Protein AF-A0A7C1I6G6-F1 (afdb_monomer_lite)

Foldseek 3Di:
DDDPPPDDPADDDDVQFPDPCVPVPPPDDDDQDDDDPVQVVLLVVLLVVLQVLLCVVVVFHLPDAAAEGHHALVRQLVRGADDPVDDDPVLVVVLVVCCVVVLDPPPDHSRVLRSVLSSPDQWAEDQRYIYGHPVRADSQDLVNSLVSQLRSLLNRCNVPDDDDADRDPVSNLVVLLVSSVVSLVRSCVSCVVPVSHHRDDQDDQDSVNSVSVVVCSSRNRD

Structure (mmCIF, N/CA/C/O backbone):
data_AF-A0A7C1I6G6-F1
#
_entry.id   AF-A0A7C1I6G6-F1
#
loop_
_atom_site.group_PDB
_atom_site.id
_atom_site.type_symbol
_atom_site.label_atom_id
_atom_site.label_alt_id
_atom_site.label_comp_id
_atom_site.label_asym_id
_atom_site.label_entity_id
_atom_site.label_seq_id
_atom_site.pdbx_PDB_ins_code
_atom_site.Cartn_x
_atom_site.Cartn_y
_atom_site.Cartn_z
_atom_site.occupancy
_atom_site.B_iso_or_equiv
_atom_site.auth_seq_id
_atom_site.auth_comp_id
_atom_site.auth_asym_id
_atom_site.auth_atom_id
_atom_site.pdbx_PDB_model_num
ATOM 1 N N . MET A 1 1 ? 33.956 -29.734 1.519 1.00 35.56 1 MET A N 1
ATOM 2 C CA . MET A 1 1 ? 34.720 -28.470 1.588 1.00 35.56 1 MET A CA 1
ATOM 3 C C . MET A 1 1 ? 34.669 -27.832 0.206 1.00 35.56 1 MET A C 1
ATOM 5 O O . MET A 1 1 ? 35.107 -28.514 -0.706 1.00 35.56 1 MET A O 1
ATOM 9 N N . LYS A 1 2 ? 34.143 -26.593 0.103 1.00 28.25 2 LYS A N 1
ATOM 10 C CA . LYS A 1 2 ? 34.080 -25.695 -1.085 1.00 28.25 2 LYS A CA 1
ATOM 11 C C . LYS A 1 2 ? 33.279 -26.220 -2.297 1.00 28.25 2 LYS A C 1
ATOM 13 O O . LYS A 1 2 ? 33.513 -27.326 -2.740 1.00 28.25 2 LYS A O 1
ATOM 18 N N . ASP A 1 3 ? 32.297 -25.538 -2.880 1.00 28.33 3 ASP A N 1
ATOM 19 C CA . ASP A 1 3 ? 31.802 -24.167 -2.748 1.00 28.33 3 ASP A CA 1
ATOM 20 C C . ASP A 1 3 ? 30.273 -24.164 -2.952 1.00 28.33 3 ASP A C 1
ATOM 22 O O . ASP A 1 3 ? 29.768 -24.440 -4.033 1.00 28.33 3 ASP A O 1
ATOM 26 N N . ARG A 1 4 ? 29.527 -23.866 -1.877 1.00 28.28 4 ARG A N 1
ATOM 27 C CA . ARG A 1 4 ? 28.076 -23.586 -1.870 1.00 28.28 4 ARG A CA 1
ATOM 28 C C . ARG A 1 4 ? 27.844 -22.071 -1.848 1.00 28.28 4 ARG A C 1
ATOM 30 O O . ARG A 1 4 ? 27.240 -21.526 -0.927 1.00 28.28 4 ARG A O 1
ATOM 37 N N . ARG A 1 5 ? 28.411 -21.367 -2.819 1.00 28.33 5 ARG A N 1
ATOM 38 C CA . ARG A 1 5 ? 28.190 -19.938 -3.064 1.00 28.33 5 ARG A CA 1
ATOM 39 C C . ARG A 1 5 ? 27.999 -19.818 -4.570 1.00 28.33 5 ARG A C 1
ATOM 41 O O . ARG A 1 5 ? 28.761 -20.447 -5.287 1.00 28.33 5 ARG A O 1
ATOM 48 N N . ILE A 1 6 ? 27.013 -19.042 -5.017 1.00 29.47 6 ILE A N 1
ATOM 49 C CA . ILE A 1 6 ? 26.466 -18.978 -6.393 1.00 29.47 6 ILE A CA 1
ATOM 50 C C . ILE A 1 6 ? 25.263 -19.922 -6.588 1.00 29.47 6 ILE A C 1
ATOM 52 O O . ILE A 1 6 ? 25.334 -20.889 -7.333 1.00 29.47 6 ILE A O 1
ATOM 56 N N . GLN A 1 7 ? 24.150 -19.648 -5.891 1.00 26.72 7 GLN A N 1
ATOM 57 C CA . GLN A 1 7 ? 22.797 -20.095 -6.289 1.00 26.72 7 GLN A CA 1
ATOM 58 C C . GLN A 1 7 ? 21.679 -19.394 -5.474 1.00 26.72 7 GLN A C 1
ATOM 60 O O . GLN A 1 7 ? 20.728 -20.023 -5.028 1.00 26.72 7 GLN A O 1
ATOM 65 N N . ILE A 1 8 ? 21.790 -18.078 -5.240 1.00 26.56 8 ILE A N 1
ATOM 66 C CA . ILE A 1 8 ? 20.737 -17.272 -4.577 1.00 26.56 8 ILE A CA 1
ATOM 67 C C . ILE A 1 8 ? 20.599 -15.934 -5.311 1.00 26.56 8 ILE A C 1
ATOM 69 O O . ILE A 1 8 ? 20.978 -14.884 -4.807 1.00 26.56 8 ILE A O 1
ATOM 73 N N . GLY A 1 9 ? 20.141 -15.985 -6.557 1.00 28.02 9 GLY A N 1
ATOM 74 C CA . GLY A 1 9 ? 20.046 -14.802 -7.412 1.00 28.02 9 GLY A CA 1
ATOM 75 C C . GLY A 1 9 ? 18.861 -14.868 -8.357 1.00 28.02 9 GLY A C 1
ATOM 76 O O . GLY A 1 9 ? 19.020 -14.560 -9.525 1.00 28.02 9 GLY A O 1
ATOM 77 N N . ILE A 1 10 ? 17.715 -15.355 -7.884 1.00 29.81 10 ILE A N 1
ATOM 78 C CA . ILE A 1 10 ? 16.425 -15.308 -8.579 1.00 29.81 10 ILE A CA 1
ATOM 79 C C . ILE A 1 10 ? 15.363 -15.247 -7.481 1.00 29.81 10 ILE A C 1
ATOM 81 O O . ILE A 1 10 ? 15.549 -15.869 -6.436 1.00 29.81 10 ILE A O 1
ATOM 85 N N . ILE A 1 11 ? 14.246 -14.580 -7.774 1.00 31.83 11 ILE A N 1
ATOM 86 C CA . ILE A 1 11 ? 13.013 -14.459 -6.984 1.00 31.83 11 ILE A CA 1
ATOM 87 C C . ILE A 1 11 ? 12.996 -13.152 -6.200 1.00 31.83 11 ILE A C 1
ATOM 89 O O . ILE A 1 11 ? 13.499 -13.100 -5.086 1.00 31.83 11 ILE A O 1
ATOM 93 N N . LEU A 1 12 ? 12.378 -12.113 -6.776 1.00 34.31 12 LEU A N 1
ATOM 94 C CA . LEU A 1 12 ? 11.211 -11.459 -6.177 1.00 34.31 12 LEU A CA 1
ATOM 95 C C . LEU A 1 12 ? 10.835 -10.178 -6.944 1.00 34.31 12 LEU A C 1
ATOM 97 O O . LEU A 1 12 ? 11.423 -9.121 -6.758 1.00 34.31 12 LEU A O 1
ATOM 101 N N . LEU A 1 13 ? 9.780 -10.266 -7.748 1.00 33.38 13 LEU A N 1
ATOM 102 C CA . LEU A 1 13 ? 9.020 -9.091 -8.159 1.00 33.38 13 LEU A CA 1
ATOM 103 C C . LEU A 1 13 ? 7.565 -9.277 -7.707 1.00 33.38 13 LEU A C 1
ATOM 105 O O . LEU A 1 13 ? 7.076 -10.397 -7.618 1.00 33.38 13 LEU A O 1
ATOM 109 N N . PHE A 1 14 ? 6.916 -8.161 -7.392 1.00 35.00 14 PHE A N 1
ATOM 110 C CA . PHE A 1 14 ? 5.472 -7.928 -7.227 1.00 35.00 14 PHE A CA 1
ATOM 111 C C . PHE A 1 14 ? 4.660 -8.430 -5.998 1.00 35.00 14 PHE A C 1
ATOM 113 O O . PHE A 1 14 ? 3.471 -8.169 -5.968 1.00 35.00 14 PHE A O 1
ATOM 120 N N . ILE A 1 15 ? 5.270 -8.902 -4.898 1.00 32.81 15 ILE A N 1
ATOM 121 C CA . ILE A 1 15 ? 4.939 -8.332 -3.551 1.00 32.81 15 ILE A CA 1
ATOM 122 C C . ILE A 1 15 ? 6.207 -7.693 -2.975 1.00 32.81 15 ILE A C 1
ATOM 124 O O . ILE A 1 15 ? 6.670 -7.958 -1.860 1.00 32.81 15 ILE A O 1
ATOM 128 N N . PHE A 1 16 ? 6.874 -6.906 -3.808 1.00 39.34 16 PHE A N 1
ATOM 129 C CA . PHE A 1 16 ? 8.254 -6.518 -3.567 1.00 39.34 16 PHE A CA 1
ATOM 130 C C . PHE A 1 16 ? 8.421 -5.162 -2.907 1.00 39.34 16 PHE A C 1
ATOM 132 O O . PHE A 1 16 ? 9.318 -4.413 -3.274 1.00 39.34 16 PHE A O 1
ATOM 139 N N . PHE A 1 17 ? 7.588 -4.846 -1.921 1.00 40.44 17 PHE A N 1
ATOM 140 C CA . PHE A 1 17 ? 7.859 -3.662 -1.115 1.00 40.44 17 PHE A CA 1
ATOM 141 C C . PHE A 1 17 ? 8.068 -3.908 0.369 1.00 40.44 17 PHE A C 1
ATOM 143 O O . PHE A 1 17 ? 8.684 -3.059 1.006 1.00 40.44 17 PHE A O 1
ATOM 150 N N . ILE A 1 18 ? 7.710 -5.076 0.928 1.00 42.16 18 ILE A N 1
ATOM 151 C CA . ILE A 1 18 ? 7.939 -5.281 2.370 1.00 42.16 18 ILE A CA 1
ATOM 152 C C . ILE A 1 18 ? 8.495 -6.671 2.769 1.00 42.16 18 ILE A C 1
ATOM 154 O O . ILE A 1 18 ? 9.005 -6.835 3.874 1.00 42.16 18 ILE A O 1
ATOM 158 N N . ALA A 1 19 ? 8.601 -7.653 1.861 1.00 36.69 19 ALA A N 1
ATOM 159 C CA . ALA A 1 19 ? 9.106 -8.988 2.232 1.00 36.69 19 ALA A CA 1
ATOM 160 C C . ALA A 1 19 ? 10.648 -9.195 2.184 1.00 36.69 19 ALA A C 1
ATOM 162 O O . ALA A 1 19 ? 11.143 -10.086 2.873 1.00 36.69 19 ALA A O 1
ATOM 163 N N . ILE A 1 20 ? 11.447 -8.395 1.450 1.00 37.75 20 ILE A N 1
ATOM 164 C CA . ILE A 1 20 ? 12.932 -8.548 1.412 1.00 37.75 20 ILE A CA 1
ATOM 165 C C . ILE A 1 20 ? 13.696 -7.681 2.422 1.00 37.75 20 ILE A C 1
ATOM 167 O O . ILE A 1 20 ? 14.860 -7.960 2.713 1.00 37.75 20 ILE A O 1
ATOM 171 N N . SER A 1 21 ? 13.075 -6.691 3.064 1.00 40.78 21 SER A N 1
ATOM 172 C CA . SER A 1 21 ? 13.787 -5.951 4.119 1.00 40.78 21 SER A CA 1
ATOM 173 C C . SER A 1 21 ? 14.034 -6.794 5.385 1.00 40.78 21 SER A C 1
ATOM 175 O O . SER A 1 21 ? 14.845 -6.405 6.228 1.00 40.78 21 SER A O 1
ATOM 177 N N . SER A 1 22 ? 13.387 -7.956 5.531 1.00 40.53 22 SER A N 1
ATOM 178 C CA . SER A 1 22 ? 13.409 -8.725 6.781 1.00 40.53 22 SER A CA 1
ATOM 179 C C . SER A 1 22 ? 14.704 -9.501 7.057 1.00 40.53 22 SER A C 1
ATOM 181 O O . SER A 1 22 ? 14.885 -9.950 8.184 1.00 40.53 22 SER A O 1
ATOM 183 N N . ILE A 1 23 ? 15.629 -9.648 6.095 1.00 40.50 23 ILE A N 1
ATOM 184 C CA . ILE A 1 23 ? 16.884 -10.405 6.322 1.00 40.50 23 ILE A CA 1
ATOM 185 C C . ILE A 1 23 ? 18.147 -9.525 6.270 1.00 40.50 23 ILE A C 1
ATOM 187 O O . ILE A 1 23 ? 19.109 -9.822 6.974 1.00 40.50 23 ILE A O 1
ATOM 191 N N . TYR A 1 24 ? 18.147 -8.398 5.547 1.00 35.47 24 TYR A N 1
ATOM 192 C CA . TYR A 1 24 ? 19.328 -7.516 5.456 1.00 35.47 24 TYR A CA 1
ATOM 193 C C . TYR A 1 24 ? 19.250 -6.219 6.279 1.00 35.47 24 TYR A C 1
ATOM 195 O O . TYR A 1 24 ? 20.275 -5.568 6.463 1.00 35.47 24 TYR A O 1
ATOM 203 N N . ASN A 1 25 ? 18.094 -5.879 6.864 1.00 37.88 25 ASN A N 1
ATOM 204 C CA . ASN A 1 25 ? 17.928 -4.691 7.715 1.00 37.88 25 ASN A CA 1
ATOM 205 C C . ASN A 1 25 ? 17.473 -5.027 9.144 1.00 37.88 25 ASN A C 1
ATOM 207 O O . ASN A 1 25 ? 16.717 -4.282 9.761 1.00 37.88 25 ASN A O 1
ATOM 211 N N . LEU A 1 26 ? 18.023 -6.089 9.736 1.00 37.03 26 LEU A N 1
ATOM 212 C CA . LEU A 1 26 ? 17.924 -6.346 11.184 1.00 37.03 26 LEU A CA 1
ATOM 213 C C . LEU A 1 26 ? 18.708 -5.326 12.046 1.00 37.03 26 LEU A C 1
ATOM 215 O O . LEU A 1 26 ? 18.927 -5.545 13.234 1.00 37.03 26 LEU A O 1
ATOM 219 N N . ARG A 1 27 ? 19.143 -4.195 11.469 1.00 39.66 27 ARG A N 1
ATOM 220 C CA . ARG A 1 27 ? 19.857 -3.135 12.189 1.00 39.66 27 ARG A CA 1
ATOM 221 C C . ARG A 1 27 ? 19.657 -1.747 11.570 1.00 39.66 27 ARG A C 1
ATOM 223 O O . ARG A 1 27 ? 20.606 -1.107 11.130 1.00 39.66 27 ARG A O 1
ATOM 230 N N . LYS A 1 28 ? 18.416 -1.260 11.573 1.00 38.72 28 LYS A N 1
ATOM 231 C CA . LYS A 1 28 ? 18.126 0.180 11.688 1.00 38.72 28 LYS A CA 1
ATOM 232 C C . LYS A 1 28 ? 16.775 0.365 12.372 1.00 38.72 28 LYS A C 1
ATOM 234 O O . LYS A 1 28 ? 15.724 0.479 11.754 1.00 38.72 28 LYS A O 1
ATOM 239 N N . GLU A 1 29 ? 16.843 0.284 13.689 1.00 47.81 29 GLU A N 1
ATOM 240 C CA . GLU A 1 29 ? 15.751 0.559 14.605 1.00 47.81 29 GLU A CA 1
ATOM 241 C C . GLU A 1 29 ? 15.217 1.987 14.408 1.00 47.81 29 GLU A C 1
ATOM 243 O O . GLU A 1 29 ? 15.977 2.952 14.373 1.00 47.81 29 GLU A O 1
ATOM 248 N N . SER A 1 30 ? 13.888 2.080 14.337 1.00 44.75 30 SER A N 1
ATOM 249 C CA . SER A 1 30 ? 13.103 3.043 15.111 1.00 44.75 30 SER A CA 1
ATOM 250 C C . SER A 1 30 ? 13.394 4.535 14.907 1.00 44.75 30 SER A C 1
ATOM 252 O O . SER A 1 30 ? 13.890 5.213 15.804 1.00 44.75 30 SER A O 1
ATOM 254 N N . GLN A 1 31 ? 12.910 5.099 13.805 1.00 54.69 31 GLN A N 1
ATOM 255 C CA . GLN A 1 31 ? 12.311 6.432 13.895 1.00 54.69 31 GLN A CA 1
ATOM 256 C C . GLN A 1 31 ? 10.960 6.398 13.192 1.00 54.69 31 GLN A C 1
ATOM 258 O O . GLN A 1 31 ? 10.843 6.735 12.019 1.00 54.69 31 GLN A O 1
ATOM 263 N N . THR A 1 32 ? 9.947 5.904 13.908 1.00 65.56 32 THR A N 1
ATOM 264 C CA . THR A 1 32 ? 8.570 6.336 13.655 1.00 65.56 32 THR A CA 1
ATOM 265 C C . THR A 1 32 ? 8.494 7.826 13.957 1.00 65.56 32 THR A C 1
ATOM 267 O O . THR A 1 32 ? 9.118 8.285 14.919 1.00 65.56 32 THR A O 1
ATOM 270 N N . VAL A 1 33 ? 7.746 8.580 13.160 1.00 81.44 33 VAL A N 1
ATOM 271 C CA . VAL A 1 33 ? 7.570 10.007 13.423 1.00 81.44 33 VAL A CA 1
ATOM 272 C C . VAL A 1 33 ? 6.772 10.176 14.714 1.00 81.44 33 VAL A C 1
ATOM 274 O O . VAL A 1 33 ? 5.808 9.450 14.964 1.00 81.44 33 VAL A O 1
ATOM 277 N N . ASN A 1 34 ? 7.203 11.107 15.566 1.00 85.19 34 ASN A N 1
ATOM 278 C CA . ASN A 1 34 ? 6.492 11.405 16.800 1.00 85.19 34 ASN A CA 1
ATOM 279 C C . ASN A 1 34 ? 5.247 12.241 16.476 1.00 85.19 34 ASN A C 1
ATOM 281 O O . ASN A 1 34 ? 5.363 13.383 16.038 1.00 85.19 34 ASN A O 1
ATOM 285 N N . VAL A 1 35 ? 4.071 11.658 16.684 1.00 91.00 35 VAL A N 1
ATOM 286 C CA . VAL A 1 35 ? 2.760 12.301 16.507 1.00 91.00 35 VAL A CA 1
ATOM 287 C C . VAL A 1 35 ? 2.136 12.610 17.867 1.00 91.00 35 VAL A C 1
ATOM 289 O O . VAL A 1 35 ? 2.570 12.077 18.890 1.00 91.00 35 VAL A O 1
ATOM 292 N N . SER A 1 36 ? 1.109 13.463 17.905 1.00 95.00 36 SER A N 1
ATOM 293 C CA . SER A 1 36 ? 0.389 13.722 19.155 1.00 95.00 36 SER A CA 1
ATOM 294 C C . SER A 1 36 ? -0.263 12.442 19.695 1.00 95.00 36 SER A C 1
ATOM 296 O O . SER A 1 36 ? -0.665 11.554 18.936 1.00 95.00 36 SER A O 1
ATOM 298 N N . ILE A 1 37 ? -0.381 12.353 21.023 1.00 94.69 37 ILE A N 1
ATOM 299 C CA . ILE A 1 37 ? -1.048 11.226 21.695 1.00 94.69 37 ILE A CA 1
ATOM 300 C C . ILE A 1 37 ? -2.488 11.092 21.190 1.00 94.69 37 ILE A C 1
ATOM 302 O O . ILE A 1 37 ? -2.899 10.000 20.815 1.00 94.69 37 ILE A O 1
ATOM 306 N N . GLU A 1 38 ? -3.201 12.214 21.080 1.00 96.75 38 GLU A N 1
ATOM 307 C CA . GLU A 1 38 ? -4.572 12.268 20.565 1.00 96.75 38 GLU A CA 1
ATOM 308 C C . GLU A 1 38 ? -4.691 11.664 19.157 1.00 96.75 38 GLU A C 1
ATOM 310 O O . GLU A 1 38 ? -5.535 10.802 18.922 1.00 96.75 38 GLU A O 1
ATOM 315 N N . TYR A 1 39 ? -3.813 12.053 18.223 1.00 96.88 39 TYR A N 1
ATOM 316 C CA . TYR A 1 39 ? -3.821 11.509 16.862 1.00 96.88 39 TYR A CA 1
ATOM 317 C C . TYR A 1 39 ? -3.574 9.997 16.858 1.00 96.88 39 TYR A C 1
ATOM 319 O O . TYR A 1 39 ? -4.243 9.250 16.138 1.00 96.88 39 TYR A O 1
ATOM 327 N N . LYS A 1 40 ? -2.629 9.533 17.684 1.00 96.44 40 LYS A N 1
ATOM 328 C CA . LYS A 1 40 ? -2.299 8.112 17.809 1.00 96.44 40 LYS A CA 1
ATOM 329 C C . LYS A 1 40 ? -3.473 7.307 18.359 1.00 96.44 40 LYS A C 1
ATOM 331 O O . LYS A 1 40 ? -3.834 6.294 17.766 1.00 96.44 40 LYS A O 1
ATOM 336 N N . GLU A 1 41 ? -4.066 7.746 19.464 1.00 97.12 41 GLU A N 1
ATOM 337 C CA . GLU A 1 41 ? -5.206 7.073 20.095 1.00 97.12 41 GLU A CA 1
ATOM 338 C C . GLU A 1 41 ? -6.404 7.010 19.150 1.00 97.12 41 GLU A C 1
ATOM 340 O O . GLU A 1 41 ? -6.994 5.945 18.968 1.00 97.12 41 GLU A O 1
ATOM 345 N N . LYS A 1 42 ? -6.699 8.119 18.470 1.00 97.69 42 LYS A N 1
ATOM 346 C CA . LYS A 1 42 ? -7.782 8.196 17.492 1.00 97.69 42 LYS A CA 1
ATOM 347 C C . LYS A 1 42 ? -7.562 7.271 16.298 1.00 97.69 42 LYS A C 1
ATOM 349 O O . LYS A 1 42 ? -8.471 6.546 15.904 1.00 97.69 42 LYS A O 1
ATOM 354 N N . THR A 1 43 ? -6.345 7.244 15.758 1.00 97.94 43 THR A N 1
ATOM 355 C CA . THR A 1 43 ? -5.985 6.344 14.653 1.00 97.94 43 THR A CA 1
ATOM 356 C C . THR A 1 43 ? -6.117 4.879 15.068 1.00 97.94 43 THR A C 1
ATOM 358 O O . THR A 1 43 ? -6.676 4.077 14.326 1.00 97.94 43 THR A O 1
ATOM 361 N N . ILE A 1 44 ? -5.658 4.519 16.270 1.00 97.94 44 ILE A N 1
ATOM 362 C CA . ILE A 1 44 ? -5.773 3.151 16.797 1.00 97.94 44 ILE A CA 1
ATOM 363 C C . ILE A 1 44 ? -7.240 2.758 17.012 1.00 97.94 44 ILE A C 1
ATOM 365 O O . ILE A 1 44 ? -7.620 1.634 16.680 1.00 97.94 44 ILE A O 1
ATOM 369 N N . ALA A 1 45 ? -8.068 3.668 17.531 1.00 97.62 45 ALA A N 1
ATOM 370 C CA . ALA A 1 45 ? -9.498 3.431 17.698 1.00 97.62 45 ALA A CA 1
ATOM 371 C C . ALA A 1 45 ? -10.186 3.158 16.350 1.00 97.62 45 ALA A C 1
ATOM 373 O O . ALA A 1 45 ? -10.923 2.177 16.230 1.00 97.62 45 ALA A O 1
ATOM 374 N N . GLU A 1 46 ? -9.882 3.953 15.319 1.00 97.50 46 GLU A N 1
ATOM 375 C CA . GLU A 1 46 ? -10.407 3.737 13.966 1.00 97.50 46 GLU A CA 1
ATOM 376 C C . GLU A 1 46 ? -9.940 2.408 13.364 1.00 97.50 46 GLU A C 1
ATOM 378 O O . GLU A 1 46 ? -10.759 1.653 12.844 1.00 97.50 46 GLU A O 1
ATOM 383 N N . ILE A 1 47 ? -8.657 2.057 13.504 1.00 98.25 47 ILE A N 1
ATOM 384 C CA . ILE A 1 47 ? -8.133 0.757 13.058 1.00 98.25 47 ILE A CA 1
ATOM 385 C C . ILE A 1 47 ? -8.904 -0.395 13.712 1.00 98.25 47 ILE A C 1
ATOM 387 O O . ILE A 1 47 ? -9.306 -1.333 13.023 1.00 98.25 47 ILE A O 1
ATOM 391 N N . SER A 1 48 ? -9.134 -0.334 15.029 1.00 97.38 48 SER A N 1
ATOM 392 C CA . SER A 1 48 ? -9.871 -1.381 15.746 1.00 97.38 48 SER A CA 1
ATOM 393 C C . SER A 1 48 ? -11.310 -1.500 15.250 1.00 97.38 48 SER A C 1
ATOM 395 O O . SER A 1 48 ? -11.791 -2.602 15.007 1.00 97.38 48 SER A O 1
ATOM 397 N N . ARG A 1 49 ? -11.989 -0.368 15.068 1.00 96.75 49 ARG A N 1
ATOM 398 C CA . ARG A 1 49 ? -13.389 -0.327 14.645 1.00 96.75 49 ARG A CA 1
ATOM 399 C C . ARG A 1 49 ? -13.578 -0.870 13.226 1.00 96.75 49 ARG A C 1
ATOM 401 O O . ARG A 1 49 ? -14.500 -1.644 12.977 1.00 96.75 49 ARG A O 1
ATOM 408 N N . ILE A 1 50 ? -12.689 -0.500 12.303 1.00 98.00 50 ILE A N 1
ATOM 409 C CA . ILE A 1 50 ? -12.733 -0.954 10.905 1.00 98.00 50 ILE A CA 1
ATOM 410 C C . ILE A 1 50 ? -12.368 -2.434 10.810 1.00 98.00 50 ILE A C 1
ATOM 412 O O . ILE A 1 50 ? -13.005 -3.170 10.058 1.00 98.00 50 ILE A O 1
ATOM 416 N N . ARG A 1 51 ? -11.397 -2.898 11.607 1.00 97.88 51 ARG A N 1
ATOM 417 C CA . ARG A 1 51 ? -11.009 -4.314 11.676 1.00 97.88 51 ARG A CA 1
ATOM 418 C C . ARG A 1 51 ? -12.213 -5.212 11.931 1.00 97.88 51 ARG A C 1
ATOM 420 O O . ARG A 1 51 ? -12.364 -6.207 11.228 1.00 97.88 51 ARG A O 1
ATOM 427 N N . ASP A 1 52 ? -13.070 -4.857 12.882 1.00 96.56 52 ASP A N 1
ATOM 428 C CA . ASP A 1 52 ? -14.250 -5.661 13.214 1.00 96.56 52 ASP A CA 1
ATOM 429 C C . ASP A 1 52 ? -15.217 -5.774 12.023 1.00 96.56 52 ASP A C 1
ATOM 431 O O . ASP A 1 52 ? -15.765 -6.845 11.759 1.00 96.56 52 ASP A O 1
ATOM 435 N N . GLN A 1 53 ? -15.371 -4.699 11.243 1.00 97.69 53 GLN A N 1
ATOM 436 C CA . GLN A 1 53 ? -16.203 -4.696 10.036 1.00 97.69 53 GLN A CA 1
ATOM 437 C C . GLN A 1 53 ? -15.588 -5.527 8.903 1.00 97.69 53 GLN A C 1
ATOM 439 O O . GLN A 1 53 ? -16.288 -6.306 8.260 1.00 97.69 53 GLN A O 1
ATOM 444 N N . VAL A 1 54 ? -14.276 -5.410 8.677 1.00 97.88 54 VAL A N 1
ATOM 445 C CA . VAL A 1 54 ? -13.541 -6.211 7.680 1.00 97.88 54 VAL A CA 1
ATOM 446 C C . VAL A 1 54 ? -13.650 -7.705 8.013 1.00 97.88 54 VAL A C 1
ATOM 448 O O . VAL A 1 54 ? -13.960 -8.518 7.139 1.00 97.88 54 VAL A O 1
ATOM 451 N N . VAL A 1 55 ? -13.479 -8.069 9.290 1.00 97.69 55 VAL A N 1
ATOM 452 C CA . VAL A 1 55 ? -13.679 -9.437 9.795 1.00 97.69 55 VAL A CA 1
ATOM 453 C C . VAL A 1 55 ? -15.108 -9.914 9.545 1.00 97.69 55 VAL A C 1
ATOM 455 O O . VAL A 1 55 ? -15.294 -11.025 9.051 1.00 97.69 55 VAL A O 1
ATOM 458 N N . ALA A 1 56 ? -16.116 -9.082 9.819 1.00 97.69 56 ALA A N 1
ATOM 459 C CA . ALA A 1 56 ? -17.515 -9.431 9.580 1.00 97.69 56 ALA A CA 1
ATOM 460 C C . ALA A 1 56 ? -17.829 -9.651 8.088 1.00 97.69 56 ALA A C 1
ATOM 462 O O . ALA A 1 56 ? -18.556 -10.584 7.751 1.00 97.69 56 ALA A O 1
ATOM 463 N N . ILE A 1 57 ? -17.259 -8.839 7.190 1.00 97.69 57 ILE A N 1
ATOM 464 C CA . ILE A 1 57 ? -17.451 -8.962 5.735 1.00 97.69 57 ILE A CA 1
ATOM 465 C C . ILE A 1 57 ? -16.862 -10.270 5.203 1.00 97.69 57 ILE A C 1
ATOM 467 O O . ILE A 1 57 ? -17.476 -10.926 4.360 1.00 97.69 57 ILE A O 1
ATOM 471 N N . ARG A 1 58 ? -15.670 -10.657 5.671 1.00 97.31 58 ARG A N 1
ATOM 472 C CA . ARG A 1 58 ? -14.969 -11.846 5.159 1.00 97.31 58 ARG A CA 1
ATOM 473 C C . ARG A 1 58 ? -15.263 -13.128 5.922 1.00 97.31 58 ARG A C 1
ATOM 475 O O . ARG A 1 58 ? -15.051 -14.203 5.369 1.00 97.31 58 ARG A O 1
ATOM 482 N N . GLY A 1 59 ? -15.737 -13.032 7.161 1.00 97.31 59 GLY A N 1
ATOM 483 C CA . GLY A 1 59 ? -15.906 -14.183 8.047 1.00 97.31 59 GLY A CA 1
ATOM 484 C C . GLY A 1 59 ? -14.577 -14.816 8.473 1.00 97.31 59 GLY A C 1
ATOM 485 O O . GLY A 1 59 ? -14.546 -15.988 8.841 1.00 97.31 59 GLY A O 1
ATOM 486 N N . LEU A 1 60 ? -13.475 -14.063 8.402 1.00 97.38 60 LEU A N 1
ATOM 487 C CA . LEU A 1 60 ? -12.131 -14.502 8.773 1.00 97.38 60 LEU A CA 1
ATOM 488 C C . LEU A 1 60 ? -11.584 -13.566 9.848 1.00 97.38 60 LEU A C 1
ATOM 490 O O . LEU A 1 60 ? -11.561 -12.355 9.669 1.00 97.38 60 LEU A O 1
ATOM 494 N N . ASN A 1 61 ? -11.133 -14.119 10.971 1.00 96.25 61 ASN A N 1
ATOM 495 C CA . ASN A 1 61 ? -10.638 -13.319 12.092 1.00 96.25 61 ASN A CA 1
ATOM 496 C C . ASN A 1 61 ? -9.177 -12.925 11.887 1.00 96.25 61 ASN A C 1
ATOM 498 O O . ASN A 1 61 ? -8.360 -13.773 11.558 1.00 96.25 61 ASN A O 1
ATOM 502 N N . ILE A 1 62 ? -8.807 -11.690 12.207 1.00 95.94 62 ILE A N 1
ATOM 503 C CA . ILE A 1 62 ? -7.403 -11.358 12.482 1.00 95.94 62 ILE A CA 1
ATOM 504 C C . ILE A 1 62 ? -7.186 -11.682 13.959 1.00 95.94 62 ILE A C 1
ATOM 506 O O . ILE A 1 62 ? -7.875 -11.100 14.794 1.00 95.94 62 ILE A O 1
ATOM 510 N N . THR A 1 63 ? -6.307 -12.614 14.321 1.00 93.75 63 THR A N 1
ATOM 511 C CA . THR A 1 63 ? -6.078 -13.004 15.731 1.00 93.75 63 THR A CA 1
ATOM 512 C C . THR A 1 63 ? -4.796 -12.423 16.300 1.00 93.75 63 THR A C 1
ATOM 514 O O . THR A 1 63 ? -4.653 -12.306 17.519 1.00 93.75 63 THR A O 1
ATOM 517 N N . LYS A 1 64 ? -3.852 -12.044 15.437 1.00 94.25 64 LYS A N 1
ATOM 518 C CA . LYS A 1 64 ? -2.596 -11.431 15.868 1.00 94.25 64 LYS A CA 1
ATOM 519 C C . LYS A 1 64 ? -2.759 -9.937 16.136 1.00 94.25 64 LYS A C 1
ATOM 521 O O . LYS A 1 64 ? -3.671 -9.279 15.637 1.00 94.25 64 LYS A O 1
ATOM 526 N N . ASN A 1 65 ? -1.858 -9.411 16.963 1.00 94.00 65 ASN A N 1
ATOM 527 C CA . ASN A 1 65 ? -1.771 -7.979 17.220 1.00 94.00 65 ASN A CA 1
ATOM 528 C C . ASN A 1 65 ? -1.174 -7.275 16.002 1.00 94.00 65 ASN A C 1
ATOM 530 O O . ASN A 1 65 ? -0.178 -7.741 15.451 1.00 94.00 65 ASN A O 1
ATOM 534 N N . ILE A 1 66 ? -1.773 -6.145 15.633 1.00 95.31 66 ILE A N 1
ATOM 535 C CA . ILE A 1 66 ? -1.296 -5.293 14.546 1.00 95.31 66 ILE A CA 1
ATOM 536 C C . ILE A 1 66 ? -0.297 -4.288 15.130 1.00 95.31 66 ILE A C 1
ATOM 538 O O . ILE A 1 66 ? -0.644 -3.523 16.029 1.00 95.31 66 ILE A O 1
ATOM 542 N N . ASP A 1 67 ? 0.940 -4.301 14.632 1.00 96.19 67 ASP A N 1
ATOM 543 C CA . ASP A 1 67 ? 1.954 -3.286 14.940 1.00 96.19 67 ASP A CA 1
ATOM 544 C C . ASP A 1 67 ? 1.677 -2.037 14.098 1.00 96.19 67 ASP A C 1
ATOM 546 O O . ASP A 1 67 ? 1.744 -2.099 12.873 1.00 96.19 67 ASP A O 1
ATOM 550 N N . VAL A 1 68 ? 1.355 -0.909 14.730 1.00 96.88 68 VAL A N 1
ATOM 551 C CA . VAL A 1 68 ? 1.031 0.338 14.020 1.00 96.88 68 VAL A CA 1
ATOM 552 C C . VAL A 1 68 ? 2.228 1.280 14.060 1.00 96.88 68 VAL A C 1
ATOM 554 O O . VAL A 1 68 ? 2.669 1.697 15.134 1.00 96.88 68 VAL A O 1
ATOM 557 N N . ARG A 1 69 ? 2.731 1.659 12.882 1.00 96.19 69 ARG A N 1
ATOM 558 C CA . ARG A 1 69 ? 3.882 2.554 12.722 1.00 96.19 69 ARG A CA 1
ATOM 559 C C . ARG A 1 69 ? 3.489 3.835 12.011 1.00 96.19 69 ARG A C 1
ATOM 561 O O . ARG A 1 69 ? 3.027 3.804 10.879 1.00 96.19 69 ARG A O 1
ATOM 568 N N . PHE A 1 70 ? 3.756 4.960 12.657 1.00 96.62 70 PHE A N 1
ATOM 569 C CA . PHE A 1 70 ? 3.576 6.286 12.075 1.00 96.62 70 PHE A CA 1
ATOM 570 C C . PHE A 1 70 ? 4.862 6.692 11.360 1.00 96.62 70 PHE A C 1
ATOM 572 O O . PHE A 1 70 ? 5.935 6.713 11.969 1.00 96.62 70 PHE A O 1
ATOM 579 N N . VAL A 1 71 ? 4.771 6.956 10.065 1.00 95.94 71 VAL A N 1
ATOM 580 C CA . VAL A 1 71 ? 5.905 7.254 9.182 1.00 95.94 71 VAL A CA 1
ATOM 581 C C . VAL A 1 71 ? 5.544 8.428 8.277 1.00 95.94 71 VAL A C 1
ATOM 583 O O . VAL A 1 71 ? 4.367 8.687 8.068 1.00 95.94 71 VAL A O 1
ATOM 586 N N . ASP A 1 72 ? 6.534 9.144 7.757 1.00 95.25 72 ASP A N 1
ATOM 587 C CA . ASP A 1 72 ? 6.335 10.167 6.724 1.00 95.25 72 ASP A CA 1
ATOM 588 C C . ASP A 1 72 ? 6.726 9.623 5.337 1.00 95.25 72 ASP A C 1
ATOM 590 O O . ASP A 1 72 ? 7.311 8.535 5.201 1.00 95.25 72 ASP A O 1
ATOM 594 N N . LYS A 1 73 ? 6.411 10.384 4.286 1.00 93.69 73 LYS A N 1
ATOM 595 C CA . LYS A 1 73 ? 6.785 10.080 2.900 1.00 93.69 73 LYS A CA 1
ATOM 596 C C . LYS A 1 73 ? 8.285 9.843 2.753 1.00 93.69 73 LYS A C 1
ATOM 598 O O . LYS A 1 73 ? 8.712 8.913 2.068 1.00 93.69 73 LYS A O 1
ATOM 603 N N . GLU A 1 74 ? 9.096 10.669 3.402 1.00 94.38 74 GLU A N 1
ATOM 604 C CA . GLU A 1 74 ? 10.551 10.587 3.304 1.00 94.38 74 GLU A CA 1
ATOM 605 C C . GLU A 1 74 ? 11.092 9.303 3.939 1.00 94.38 74 GLU A C 1
ATOM 607 O O . GLU A 1 74 ? 12.027 8.681 3.430 1.00 94.38 74 GLU A O 1
ATOM 612 N N . TRP A 1 75 ? 10.496 8.851 5.039 1.00 93.44 75 TRP A N 1
ATOM 613 C CA . TRP A 1 75 ? 10.797 7.569 5.650 1.00 93.44 75 TRP A CA 1
ATOM 614 C C . TRP A 1 75 ? 10.484 6.435 4.684 1.00 93.44 75 TRP A C 1
ATOM 616 O O . TRP A 1 75 ? 11.344 5.571 4.497 1.00 93.44 75 TRP A O 1
ATOM 626 N N . ALA A 1 76 ? 9.323 6.454 4.031 1.00 90.38 76 ALA A N 1
ATOM 627 C CA . ALA A 1 76 ? 8.974 5.434 3.050 1.00 90.38 76 ALA A CA 1
ATOM 628 C C . ALA A 1 76 ? 9.972 5.423 1.891 1.00 90.38 76 ALA A C 1
ATOM 630 O O . ALA A 1 76 ? 10.600 4.400 1.642 1.00 90.38 76 ALA A O 1
ATOM 631 N N . ILE A 1 77 ? 10.246 6.567 1.262 1.00 90.81 77 ILE A N 1
ATOM 632 C CA . ILE A 1 77 ? 11.220 6.657 0.165 1.00 90.81 77 ILE A CA 1
ATOM 633 C C . ILE A 1 77 ? 12.595 6.117 0.590 1.00 90.81 77 ILE A C 1
ATOM 635 O O . ILE A 1 77 ? 13.197 5.319 -0.127 1.00 90.81 77 ILE A O 1
ATOM 639 N N . ARG A 1 78 ? 13.092 6.476 1.779 1.00 90.69 78 ARG A N 1
ATOM 640 C CA . ARG A 1 78 ? 14.412 6.022 2.261 1.00 90.69 78 ARG A CA 1
ATOM 641 C C . ARG A 1 78 ? 14.504 4.521 2.548 1.00 90.69 78 ARG A C 1
ATOM 643 O O . ARG A 1 78 ? 15.607 3.962 2.439 1.00 90.69 78 ARG A O 1
ATOM 650 N N . ASN A 1 79 ? 13.412 3.912 3.014 1.00 88.50 79 ASN A N 1
ATOM 651 C CA . ASN A 1 79 ? 13.388 2.526 3.494 1.00 88.50 79 ASN A CA 1
ATOM 652 C C . ASN A 1 79 ? 12.858 1.538 2.455 1.00 88.50 79 ASN A C 1
ATOM 654 O O . ASN A 1 79 ? 13.228 0.367 2.492 1.00 88.50 79 ASN A O 1
ATOM 658 N N . TRP A 1 80 ? 11.996 1.999 1.558 1.00 87.25 80 TRP A N 1
ATOM 659 C CA . TRP A 1 80 ? 11.273 1.164 0.614 1.00 87.25 80 TRP A CA 1
ATOM 660 C C . TRP A 1 80 ? 11.797 1.356 -0.806 1.00 87.25 80 TRP A C 1
ATOM 662 O O . TRP A 1 80 ? 12.041 0.369 -1.497 1.00 87.25 80 TRP A O 1
ATOM 672 N N . ALA A 1 81 ? 11.986 2.596 -1.263 1.00 88.88 81 ALA A N 1
ATOM 673 C CA . ALA A 1 81 ? 12.333 2.849 -2.658 1.00 88.88 81 ALA A CA 1
ATOM 674 C C . ALA A 1 81 ? 13.797 2.473 -2.984 1.00 88.88 81 ALA A C 1
ATOM 676 O O . ALA A 1 81 ? 14.681 2.577 -2.123 1.00 88.88 81 ALA A O 1
ATOM 677 N N . PRO A 1 82 ? 14.094 2.070 -4.238 1.00 88.94 82 PRO A N 1
ATOM 678 C CA . PRO A 1 82 ? 15.468 1.846 -4.675 1.00 88.94 82 PRO A CA 1
ATOM 679 C C . PRO A 1 82 ? 16.303 3.131 -4.569 1.00 88.94 82 PRO A C 1
ATOM 681 O O . PRO A 1 82 ? 15.798 4.250 -4.704 1.00 88.94 82 PRO A O 1
ATOM 684 N N . ARG A 1 83 ? 17.612 2.973 -4.350 1.00 89.19 83 ARG A N 1
ATOM 685 C CA . ARG A 1 83 ? 18.569 4.087 -4.280 1.00 89.19 83 ARG A CA 1
ATOM 686 C C . ARG A 1 83 ? 19.341 4.194 -5.582 1.00 89.19 83 ARG A C 1
ATOM 688 O O . ARG A 1 83 ? 19.749 3.184 -6.142 1.00 89.19 83 ARG A O 1
ATOM 695 N N . SER A 1 84 ? 19.627 5.417 -6.014 1.00 88.44 84 SER A N 1
ATOM 696 C CA . SER A 1 84 ? 20.414 5.670 -7.229 1.00 88.44 84 SER A CA 1
ATOM 697 C C . SER A 1 84 ? 21.823 5.068 -7.180 1.00 88.44 84 SER A C 1
ATOM 699 O O . SER A 1 84 ? 22.378 4.713 -8.214 1.00 88.44 84 SER A O 1
ATOM 701 N N . THR A 1 85 ? 22.393 4.919 -5.983 1.00 88.69 85 THR A N 1
ATOM 702 C CA . THR A 1 85 ? 23.725 4.338 -5.768 1.00 88.69 85 THR A CA 1
ATOM 703 C C . THR A 1 85 ? 23.753 2.812 -5.822 1.00 88.69 85 THR A C 1
ATOM 705 O O . THR A 1 85 ? 24.836 2.241 -5.880 1.00 88.69 85 THR A O 1
ATOM 708 N N . ASP A 1 86 ? 22.596 2.150 -5.745 1.00 88.12 86 ASP A N 1
ATOM 709 C CA . ASP A 1 86 ? 22.490 0.692 -5.647 1.00 88.12 86 ASP A CA 1
ATOM 710 C C . ASP A 1 86 ? 21.192 0.213 -6.312 1.00 88.12 86 ASP A C 1
ATOM 712 O O . ASP A 1 86 ? 20.214 -0.154 -5.659 1.00 88.12 86 ASP A O 1
ATOM 716 N N . VAL A 1 87 ? 21.158 0.321 -7.643 1.00 88.06 87 VAL A N 1
ATOM 717 C CA . VAL A 1 87 ? 20.003 -0.078 -8.454 1.00 88.06 87 VAL A CA 1
ATOM 718 C C . VAL A 1 87 ? 20.139 -1.556 -8.835 1.00 88.06 87 VAL A C 1
ATOM 720 O O . VAL A 1 87 ? 21.106 -1.905 -9.524 1.00 88.06 87 VAL A O 1
ATOM 723 N N . PRO A 1 88 ? 19.177 -2.421 -8.460 1.00 86.94 88 PRO A N 1
ATOM 724 C CA . PRO A 1 88 ? 19.141 -3.814 -8.892 1.00 86.94 88 PRO A CA 1
ATOM 725 C C . PRO A 1 88 ? 19.193 -3.956 -10.416 1.00 86.94 88 PRO A C 1
ATOM 727 O O . PRO A 1 88 ? 18.567 -3.184 -11.142 1.00 86.94 88 PRO A O 1
ATOM 730 N N . GLU A 1 89 ? 19.893 -4.979 -10.907 1.00 89.38 89 GLU A N 1
ATOM 731 C CA . GLU A 1 89 ? 20.090 -5.186 -12.349 1.00 89.38 89 GLU A CA 1
ATOM 732 C C . GLU A 1 89 ? 18.771 -5.348 -13.112 1.00 89.38 89 GLU A C 1
ATOM 734 O O . GLU A 1 89 ? 18.580 -4.778 -14.181 1.00 89.38 89 GLU A O 1
ATOM 739 N N . GLU A 1 90 ? 17.809 -6.042 -12.513 1.00 84.75 90 GLU A N 1
ATOM 740 C CA . GLU A 1 90 ? 16.471 -6.203 -13.074 1.00 84.75 90 GLU A CA 1
ATOM 741 C C . GLU A 1 90 ? 15.740 -4.867 -13.265 1.00 84.75 90 GLU A C 1
ATOM 743 O O . GLU A 1 90 ? 15.061 -4.675 -14.273 1.00 84.75 90 GLU A O 1
ATOM 748 N N . LEU A 1 91 ? 15.922 -3.907 -12.350 1.00 88.12 91 LEU A N 1
ATOM 749 C CA . LEU A 1 91 ? 15.346 -2.572 -12.509 1.00 88.12 91 LEU A CA 1
ATOM 750 C C . LEU A 1 91 ? 16.005 -1.803 -13.652 1.00 88.12 91 LEU A C 1
ATOM 752 O O . LEU A 1 91 ? 15.303 -1.102 -14.376 1.00 88.12 91 LEU A O 1
ATOM 756 N N . LYS A 1 92 ? 17.316 -1.963 -13.861 1.00 91.62 92 LYS A N 1
ATOM 757 C CA . LYS A 1 92 ? 18.007 -1.349 -15.006 1.00 91.62 92 LYS A CA 1
ATOM 758 C C . LYS A 1 92 ? 17.522 -1.933 -16.330 1.00 91.62 92 LYS A C 1
ATOM 760 O O . LYS A 1 92 ? 17.246 -1.181 -17.261 1.00 91.62 92 LYS A O 1
ATOM 765 N N . LEU A 1 93 ? 17.375 -3.257 -16.403 1.00 92.06 93 LEU A N 1
ATOM 766 C CA . LEU A 1 93 ? 16.828 -3.932 -17.583 1.00 92.06 93 LEU A CA 1
ATOM 767 C C . LEU A 1 93 ? 15.386 -3.494 -17.854 1.00 92.06 93 LEU A C 1
ATOM 769 O O . LEU A 1 93 ? 15.036 -3.219 -18.999 1.00 92.06 93 LEU A O 1
ATOM 773 N N . 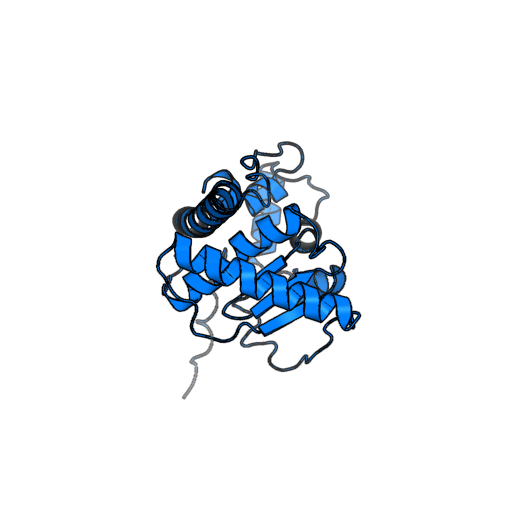ARG A 1 94 ? 14.567 -3.362 -16.805 1.00 90.06 94 ARG A N 1
ATOM 774 C CA . ARG A 1 94 ? 13.198 -2.849 -16.911 1.00 90.06 94 ARG A CA 1
ATOM 775 C C . ARG A 1 94 ? 13.162 -1.397 -17.383 1.00 90.06 94 ARG A C 1
ATOM 777 O O . ARG A 1 94 ? 12.343 -1.073 -18.232 1.00 90.06 94 ARG A O 1
ATOM 784 N N . GLU A 1 95 ? 14.056 -0.541 -16.887 1.00 93.94 95 GLU A N 1
ATOM 785 C CA . GLU A 1 95 ? 14.178 0.844 -17.359 1.00 93.94 95 GLU A CA 1
ATOM 786 C C . GLU A 1 95 ? 14.518 0.887 -18.850 1.00 93.94 95 GLU A C 1
ATOM 788 O O . GLU A 1 95 ? 13.848 1.580 -19.613 1.00 93.94 95 GLU A O 1
ATOM 793 N N . LEU A 1 96 ? 15.519 0.112 -19.276 1.00 96.00 96 LEU A N 1
ATOM 794 C CA . LEU A 1 96 ? 15.908 0.023 -20.681 1.00 96.00 96 LEU A CA 1
ATOM 795 C C . LEU A 1 96 ? 14.746 -0.475 -21.546 1.00 96.00 96 LEU A C 1
ATOM 797 O O . LEU A 1 96 ? 14.473 0.100 -22.600 1.00 96.00 96 LEU A O 1
ATOM 801 N N . PHE A 1 97 ? 14.039 -1.513 -21.097 1.00 94.31 97 PHE A N 1
ATOM 802 C CA . PHE A 1 97 ? 12.868 -2.035 -21.792 1.00 94.31 97 PHE A CA 1
ATOM 803 C C . PHE A 1 97 ? 11.769 -0.972 -21.909 1.00 94.31 97 PHE A C 1
ATOM 805 O O . PHE A 1 97 ? 11.299 -0.712 -23.013 1.00 94.31 97 PHE A O 1
ATOM 812 N N . TYR A 1 98 ? 11.409 -0.287 -20.820 1.00 94.12 98 TYR A N 1
ATOM 813 C CA . TYR A 1 98 ? 10.377 0.754 -20.847 1.00 94.12 98 TYR A CA 1
ATOM 814 C C . TYR A 1 98 ? 10.761 1.937 -21.742 1.00 94.12 98 TYR A C 1
ATOM 816 O O . TYR A 1 98 ? 9.919 2.428 -22.487 1.00 94.12 98 TYR A O 1
ATOM 824 N N . LYS A 1 99 ? 12.032 2.355 -21.746 1.00 95.56 99 LYS A N 1
ATOM 825 C CA . LYS A 1 99 ? 12.519 3.425 -22.632 1.00 95.56 99 LYS A CA 1
ATOM 826 C C . LYS A 1 99 ? 12.492 3.024 -24.102 1.00 95.56 99 LYS A C 1
ATOM 828 O O . LYS A 1 99 ? 12.031 3.783 -24.946 1.00 95.56 99 LYS A O 1
ATOM 833 N N . THR A 1 100 ? 12.981 1.827 -24.422 1.00 97.00 100 THR A N 1
ATOM 834 C CA . THR A 1 100 ? 13.058 1.335 -25.812 1.00 97.00 100 THR A CA 1
ATOM 835 C C . THR A 1 100 ? 11.695 0.984 -26.403 1.00 97.00 100 THR A C 1
ATOM 837 O O . THR A 1 100 ? 11.543 0.980 -27.621 1.00 97.00 100 THR A O 1
ATOM 840 N N . THR A 1 101 ? 10.699 0.733 -25.552 1.00 94.44 101 THR A N 1
ATOM 841 C CA . THR A 1 101 ? 9.297 0.517 -25.940 1.00 94.44 101 THR A CA 1
ATOM 842 C C . THR A 1 101 ? 8.427 1.767 -25.792 1.00 94.44 101 THR A C 1
ATOM 844 O O . THR A 1 101 ? 7.218 1.680 -25.984 1.00 94.44 101 THR A O 1
ATOM 847 N N . PHE A 1 102 ? 9.025 2.929 -25.493 1.00 91.44 102 PHE A N 1
ATOM 848 C CA . PHE A 1 102 ? 8.337 4.217 -25.328 1.00 91.44 102 PHE A CA 1
ATOM 849 C C . PHE A 1 102 ? 7.239 4.223 -24.248 1.00 91.44 102 PHE A C 1
ATOM 851 O O . PHE A 1 102 ? 6.317 5.031 -24.297 1.00 91.44 102 PHE A O 1
ATOM 858 N N . LEU A 1 103 ? 7.337 3.330 -23.259 1.00 90.44 103 LEU A N 1
ATOM 859 C CA . LEU A 1 103 ? 6.444 3.300 -22.098 1.00 90.44 103 LEU A CA 1
ATOM 860 C C . LEU A 1 103 ? 6.814 4.361 -21.055 1.00 90.44 103 LEU A C 1
ATOM 862 O O . LEU A 1 103 ? 5.967 4.758 -20.262 1.00 90.44 103 LEU A O 1
ATOM 866 N N . ILE A 1 104 ? 8.073 4.803 -21.039 1.00 92.56 104 ILE A N 1
ATOM 867 C CA . ILE A 1 104 ? 8.544 5.953 -20.259 1.00 92.56 104 ILE A CA 1
ATOM 868 C C . ILE A 1 104 ? 9.473 6.808 -21.122 1.00 92.56 104 ILE A C 1
ATOM 870 O O . ILE A 1 104 ? 10.095 6.302 -22.063 1.00 92.56 104 ILE A O 1
ATOM 874 N N . ASP A 1 105 ? 9.621 8.083 -20.770 1.00 91.56 105 ASP A N 1
ATOM 875 C CA . ASP A 1 105 ? 10.520 8.989 -21.483 1.00 91.56 105 ASP A CA 1
ATOM 876 C C . ASP A 1 105 ? 11.988 8.568 -21.348 1.00 91.56 105 ASP A C 1
ATOM 878 O O . ASP A 1 105 ? 12.447 8.099 -20.302 1.00 91.56 105 ASP A O 1
ATOM 882 N N . TRP A 1 106 ? 12.780 8.841 -22.388 1.00 92.94 106 TRP A N 1
ATOM 883 C CA . TRP A 1 106 ? 14.210 8.511 -22.405 1.00 92.94 106 TRP A CA 1
ATOM 884 C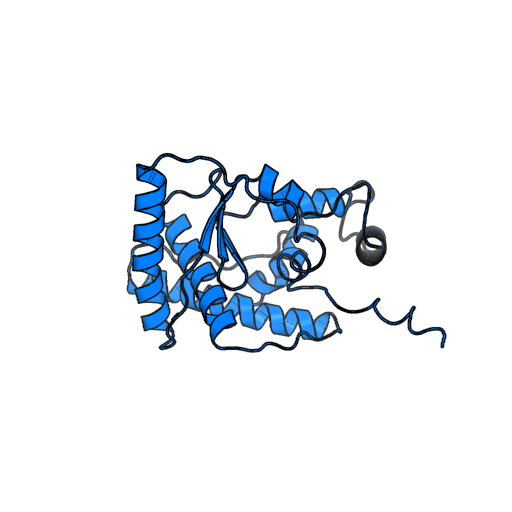 C . TRP A 1 106 ? 14.993 9.133 -21.235 1.00 92.94 106 TRP A C 1
ATOM 886 O O . TRP A 1 106 ? 15.922 8.523 -20.698 1.00 92.94 106 TRP A O 1
ATOM 896 N N . ASN A 1 107 ? 14.588 10.334 -20.812 1.00 93.69 107 ASN A N 1
ATOM 897 C CA . ASN A 1 107 ? 15.230 11.091 -19.736 1.00 93.69 107 ASN A CA 1
ATOM 898 C C . ASN A 1 107 ? 14.703 10.735 -18.337 1.00 93.69 107 ASN A C 1
ATOM 900 O O . ASN A 1 107 ? 15.273 11.190 -17.346 1.00 93.69 107 ASN A O 1
ATOM 904 N N . GLN A 1 108 ? 13.638 9.935 -18.230 1.00 92.38 108 GLN A N 1
ATOM 905 C CA . GLN A 1 108 ? 13.123 9.504 -16.933 1.00 92.38 108 GLN A CA 1
ATOM 906 C C . GLN A 1 108 ? 14.008 8.414 -16.321 1.00 92.38 108 GLN A C 1
ATOM 908 O O . GLN A 1 108 ? 14.646 7.629 -17.020 1.00 92.38 108 GLN A O 1
ATOM 913 N N . SER A 1 109 ? 14.048 8.361 -14.991 1.00 93.00 109 SER A N 1
ATOM 914 C CA . SER A 1 109 ? 14.730 7.304 -14.242 1.00 93.00 109 SER A CA 1
ATOM 915 C C . SER A 1 109 ? 13.704 6.419 -13.556 1.00 93.00 109 SER A C 1
ATOM 917 O O . SER A 1 109 ? 12.823 6.921 -12.856 1.00 93.00 109 SER A O 1
ATOM 919 N N . ILE A 1 110 ? 13.863 5.101 -13.668 1.00 91.38 110 ILE A N 1
ATOM 920 C CA . ILE A 1 110 ? 12.989 4.145 -12.987 1.00 91.38 110 ILE A CA 1
ATOM 921 C C . ILE A 1 110 ? 13.092 4.255 -11.468 1.00 91.38 110 ILE A C 1
ATOM 923 O O . ILE A 1 110 ? 12.136 3.947 -10.764 1.00 91.38 110 ILE A O 1
ATOM 927 N N . VAL A 1 111 ? 14.236 4.718 -10.955 1.00 92.31 111 VAL A N 1
ATOM 928 C CA . VAL A 1 111 ? 14.423 4.995 -9.530 1.00 92.31 111 VAL A CA 1
ATOM 929 C C . VAL A 1 111 ? 13.543 6.164 -9.110 1.00 92.31 111 VAL A C 1
ATOM 931 O O . VAL A 1 111 ? 12.777 6.018 -8.166 1.00 92.31 111 VAL A O 1
ATOM 934 N N . SER A 1 112 ? 13.596 7.284 -9.837 1.00 93.38 112 SER A N 1
ATOM 935 C CA . SER A 1 112 ? 12.760 8.459 -9.556 1.00 93.38 112 SER A CA 1
ATOM 936 C C . SER A 1 112 ? 11.272 8.115 -9.619 1.00 93.38 112 SER A C 1
ATOM 938 O O . SER A 1 112 ? 10.525 8.450 -8.707 1.00 93.38 112 SER A O 1
ATOM 940 N N . LEU A 1 113 ? 10.857 7.382 -10.654 1.00 91.56 113 LEU A N 1
ATOM 941 C CA . LEU A 1 113 ? 9.474 6.933 -10.816 1.00 91.56 113 LEU A CA 1
ATOM 942 C C . LEU A 1 113 ? 9.045 5.973 -9.688 1.00 91.56 113 LEU A C 1
ATOM 944 O O . LEU A 1 113 ? 7.935 6.058 -9.171 1.00 91.56 113 LEU A O 1
ATOM 948 N N . SER A 1 114 ? 9.943 5.086 -9.241 1.00 90.44 114 SER A N 1
ATOM 949 C CA . SER A 1 114 ? 9.692 4.223 -8.075 1.00 90.44 114 SER A CA 1
ATOM 950 C C . SER A 1 114 ? 9.541 5.024 -6.782 1.00 90.44 114 SER A C 1
ATOM 952 O O . SER A 1 114 ? 8.702 4.684 -5.955 1.00 90.44 114 SER A O 1
ATOM 954 N N . GLN A 1 115 ? 10.352 6.065 -6.587 1.00 92.06 115 GLN A N 1
ATOM 955 C CA . GLN A 1 115 ? 10.269 6.943 -5.417 1.00 92.06 115 GLN A CA 1
ATOM 956 C C . GLN A 1 115 ? 8.969 7.747 -5.409 1.00 92.06 115 GLN A C 1
ATOM 958 O O . GLN A 1 115 ? 8.368 7.904 -4.350 1.00 92.06 115 GLN A O 1
ATOM 963 N N . GLU A 1 116 ? 8.519 8.209 -6.577 1.00 91.62 116 GLU A N 1
ATOM 964 C CA . GLU A 1 116 ? 7.217 8.855 -6.737 1.00 91.62 116 GLU A CA 1
ATOM 965 C C . GLU A 1 116 ? 6.093 7.907 -6.322 1.00 91.62 116 GLU A C 1
ATOM 967 O O . GLU A 1 116 ? 5.355 8.236 -5.400 1.00 91.62 116 GLU A O 1
ATOM 972 N N . TRP A 1 117 ? 6.035 6.703 -6.904 1.00 89.88 117 TRP A N 1
ATOM 973 C CA . TRP A 1 117 ? 5.035 5.686 -6.559 1.00 89.88 117 TRP A CA 1
ATOM 974 C C . TRP A 1 117 ? 5.003 5.375 -5.057 1.00 89.88 117 TRP A C 1
ATOM 976 O O . TRP A 1 117 ? 3.954 5.448 -4.422 1.00 89.88 117 TRP A O 1
ATOM 986 N N . VAL A 1 118 ? 6.168 5.088 -4.467 1.00 89.56 118 VAL A N 1
ATOM 987 C CA . VAL A 1 118 ? 6.299 4.826 -3.025 1.00 89.56 118 VAL A CA 1
ATOM 988 C C . VAL A 1 118 ? 5.819 6.011 -2.200 1.00 89.56 118 VAL A C 1
ATOM 990 O O . VAL A 1 118 ? 5.222 5.819 -1.149 1.00 89.56 118 VAL A O 1
ATOM 993 N N . GLY A 1 119 ? 6.074 7.232 -2.661 1.00 89.75 119 GLY A N 1
ATOM 994 C CA . GLY A 1 119 ? 5.714 8.450 -1.955 1.00 89.75 119 GLY A CA 1
ATOM 995 C C . GLY A 1 119 ? 4.225 8.794 -1.972 1.00 89.75 119 GLY A C 1
ATOM 996 O O . GLY A 1 119 ? 3.861 9.753 -1.301 1.00 89.75 119 GLY A O 1
ATOM 997 N N . LEU A 1 120 ? 3.381 8.061 -2.706 1.00 90.56 120 LEU A N 1
ATOM 998 C CA . LEU A 1 120 ? 1.933 8.307 -2.791 1.00 90.56 120 LEU A CA 1
ATOM 999 C C . LEU A 1 120 ? 1.113 7.549 -1.735 1.00 90.56 120 LEU A C 1
ATOM 1001 O O . LEU A 1 120 ? -0.089 7.778 -1.620 1.00 90.56 120 LEU A O 1
ATOM 1005 N N . PHE A 1 121 ? 1.727 6.641 -0.972 1.00 93.00 121 PHE A N 1
ATOM 1006 C CA . PHE A 1 121 ? 0.989 5.802 -0.028 1.00 93.00 121 PHE A CA 1
ATOM 1007 C C . PHE A 1 121 ? 0.362 6.618 1.115 1.00 93.00 121 PHE A C 1
ATOM 1009 O O . PHE A 1 121 ? 0.984 7.514 1.687 1.00 93.00 121 PHE A O 1
ATOM 1016 N N . VAL A 1 122 ? -0.863 6.255 1.487 1.00 95.81 122 VAL A N 1
ATOM 1017 C CA . VAL A 1 122 ? -1.616 6.863 2.600 1.00 95.81 122 VAL A CA 1
ATOM 1018 C C . VAL A 1 122 ? -1.532 5.972 3.836 1.00 95.81 122 VAL A C 1
ATOM 1020 O O . VAL A 1 122 ? -1.243 6.429 4.940 1.00 95.81 122 VAL A O 1
ATOM 1023 N N . ALA A 1 123 ? -1.728 4.675 3.631 1.00 96.44 123 ALA A N 1
ATOM 1024 C CA . ALA A 1 123 ? -1.352 3.620 4.552 1.00 96.44 123 ALA A CA 1
ATOM 1025 C C . ALA A 1 123 ? -0.854 2.424 3.732 1.00 96.44 123 ALA A C 1
ATOM 1027 O O . ALA A 1 123 ? -1.089 2.365 2.527 1.00 96.44 123 ALA A O 1
ATOM 1028 N N . ALA A 1 124 ? -0.123 1.520 4.371 1.00 95.81 124 ALA A N 1
ATOM 1029 C CA . ALA A 1 124 ? 0.356 0.292 3.749 1.00 95.81 124 ALA A CA 1
ATOM 1030 C C . ALA A 1 124 ? 0.513 -0.800 4.805 1.00 95.81 124 ALA A C 1
ATOM 1032 O O . ALA A 1 124 ? 0.871 -0.519 5.951 1.00 95.81 124 ALA A O 1
ATOM 1033 N N . SER A 1 125 ? 0.309 -2.050 4.424 1.00 94.31 125 SER A N 1
ATOM 1034 C CA . SER A 1 125 ? 0.414 -3.200 5.316 1.00 94.31 125 SER A CA 1
ATOM 1035 C C . SER A 1 125 ? 1.499 -4.179 4.879 1.00 94.31 125 SER A C 1
ATOM 1037 O O . SER A 1 125 ? 1.773 -4.389 3.701 1.00 94.31 125 SER A O 1
ATOM 1039 N N . SER A 1 126 ? 2.141 -4.808 5.861 1.00 91.38 126 SER A N 1
ATOM 1040 C CA . SER A 1 126 ? 3.043 -5.930 5.634 1.00 91.38 126 SER A CA 1
ATOM 1041 C C . SER A 1 126 ? 3.068 -6.879 6.797 1.00 91.38 126 SER A C 1
ATOM 1043 O O . SER A 1 126 ? 3.514 -6.541 7.898 1.00 91.38 126 SER A O 1
ATOM 1045 N N . GLY A 1 127 ? 2.695 -8.120 6.520 1.00 92.69 127 GLY A N 1
ATOM 1046 C CA . GLY A 1 127 ? 2.541 -9.100 7.570 1.00 92.69 127 GLY A CA 1
ATOM 1047 C C . GLY A 1 127 ? 1.500 -8.607 8.571 1.00 92.69 127 GLY A C 1
ATOM 1048 O O . GLY A 1 127 ? 0.354 -8.372 8.212 1.00 92.69 127 GLY A O 1
ATOM 1049 N N . TYR A 1 128 ? 1.932 -8.386 9.813 1.00 95.75 128 TYR A N 1
ATOM 1050 C CA . TYR A 1 128 ? 1.101 -7.814 10.877 1.00 95.75 128 TYR A CA 1
ATOM 1051 C C . TYR A 1 128 ? 1.429 -6.349 11.190 1.00 95.75 128 TYR A C 1
ATOM 1053 O O . TYR A 1 128 ? 1.005 -5.838 12.222 1.00 95.75 128 TYR A O 1
ATOM 1061 N N . THR A 1 129 ? 2.209 -5.671 10.347 1.00 96.44 129 THR A N 1
ATOM 1062 C CA . THR A 1 129 ? 2.550 -4.258 10.535 1.00 96.44 129 THR A CA 1
ATOM 1063 C C . THR A 1 129 ? 1.713 -3.388 9.609 1.00 96.44 129 THR A C 1
ATOM 1065 O O . THR A 1 129 ? 1.677 -3.625 8.404 1.00 96.44 129 THR A O 1
ATOM 1068 N N . LEU A 1 130 ? 1.077 -2.364 10.171 1.00 97.50 130 LEU A N 1
ATOM 1069 C CA . LEU A 1 130 ? 0.358 -1.319 9.456 1.00 97.50 130 LEU A CA 1
ATOM 1070 C C . LEU A 1 130 ? 1.143 -0.008 9.559 1.00 97.50 130 LEU A C 1
ATOM 1072 O O . LEU A 1 130 ? 1.398 0.500 10.652 1.00 97.50 130 LEU A O 1
ATOM 1076 N N . TYR A 1 131 ? 1.528 0.540 8.417 1.00 97.44 131 TYR A N 1
ATOM 1077 C CA . TYR A 1 131 ? 2.221 1.813 8.288 1.00 97.44 131 TYR A CA 1
ATOM 1078 C C . TYR A 1 131 ? 1.213 2.906 7.950 1.00 97.44 131 TYR A C 1
ATOM 1080 O O . TYR A 1 131 ? 0.472 2.787 6.979 1.00 97.44 131 TYR A O 1
ATOM 1088 N N . ILE A 1 132 ? 1.206 3.973 8.741 1.00 98.00 132 ILE A N 1
ATOM 1089 C CA . ILE A 1 132 ? 0.351 5.146 8.569 1.00 98.00 132 ILE A CA 1
ATOM 1090 C C . ILE A 1 132 ? 1.227 6.299 8.092 1.00 98.00 132 ILE A C 1
ATOM 1092 O O . ILE A 1 132 ? 2.143 6.696 8.819 1.00 98.00 132 ILE A O 1
ATOM 1096 N N . ASN A 1 133 ? 0.956 6.825 6.892 1.00 96.38 133 ASN A N 1
ATOM 1097 C CA . ASN A 1 133 ? 1.658 7.997 6.383 1.00 96.38 133 ASN A CA 1
ATOM 1098 C C . ASN A 1 133 ? 1.070 9.269 6.995 1.00 96.38 133 ASN A C 1
ATOM 1100 O O . ASN A 1 133 ? -0.023 9.692 6.623 1.00 96.38 133 ASN A O 1
ATOM 1104 N N . ILE A 1 134 ? 1.799 9.902 7.905 1.00 97.19 134 ILE A N 1
ATOM 1105 C CA . ILE A 1 134 ? 1.323 11.086 8.624 1.00 97.19 134 ILE A CA 1
ATOM 1106 C C . ILE A 1 134 ? 1.160 12.322 7.728 1.00 97.19 134 ILE 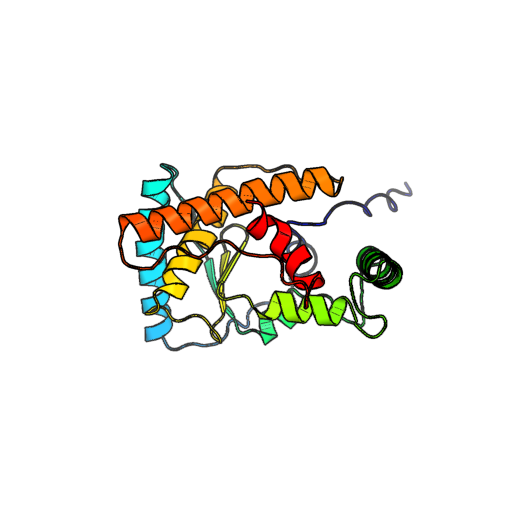A C 1
ATOM 1108 O O . ILE A 1 134 ? 0.458 13.251 8.119 1.00 97.19 134 ILE A O 1
ATOM 1112 N N . ASP A 1 135 ? 1.771 12.332 6.539 1.00 96.31 135 ASP A N 1
ATOM 1113 C CA . ASP A 1 135 ? 1.661 13.449 5.595 1.00 96.31 135 ASP A CA 1
ATOM 1114 C C . ASP A 1 135 ? 0.288 13.482 4.903 1.00 96.31 135 ASP A C 1
ATOM 1116 O O . ASP A 1 135 ? -0.154 14.540 4.451 1.00 96.31 135 ASP A O 1
ATOM 1120 N N . TYR A 1 136 ? -0.398 12.332 4.820 1.00 96.75 136 TYR A N 1
ATOM 1121 C CA . TYR A 1 136 ? -1.633 12.173 4.037 1.00 96.75 136 TYR A CA 1
ATOM 1122 C C . TYR A 1 136 ? -2.791 11.537 4.811 1.00 96.75 136 TYR A C 1
ATOM 1124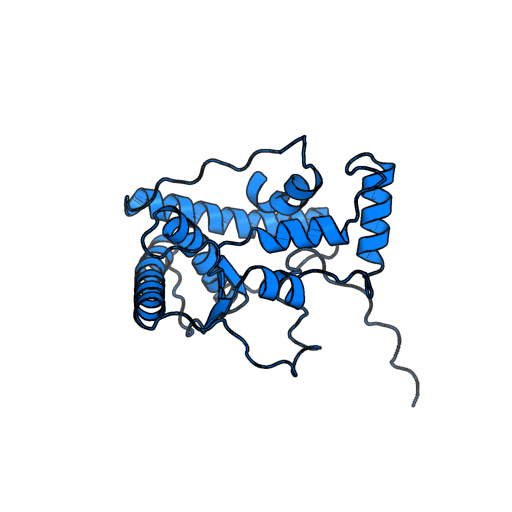 O O . TYR A 1 136 ? -3.955 11.758 4.474 1.00 96.75 136 TYR A O 1
ATOM 1132 N N . PHE A 1 137 ? -2.508 10.738 5.839 1.00 97.62 137 PHE A N 1
ATOM 1133 C CA . PHE A 1 137 ? -3.528 10.031 6.598 1.00 97.62 137 PHE A CA 1
ATOM 1134 C C . PHE A 1 137 ? -4.232 10.950 7.597 1.00 97.62 137 PHE A C 1
ATOM 1136 O O . PHE A 1 137 ? -3.605 11.565 8.464 1.00 97.62 137 PHE A O 1
ATOM 1143 N N . ASN A 1 138 ? -5.563 10.958 7.546 1.00 97.12 138 ASN A N 1
ATOM 1144 C CA . ASN A 1 138 ? -6.406 11.664 8.496 1.00 97.12 138 ASN A CA 1
ATOM 1145 C C . ASN A 1 138 ? -7.462 10.705 9.076 1.00 97.12 138 ASN A C 1
ATOM 1147 O O . ASN A 1 138 ? -8.375 10.328 8.336 1.00 97.12 138 ASN A O 1
ATOM 1151 N N . PRO A 1 139 ? -7.411 10.368 10.382 1.00 96.50 139 PRO A N 1
ATOM 1152 C CA . PRO A 1 139 ? -8.345 9.421 10.998 1.00 96.50 139 PRO A CA 1
ATOM 1153 C C . PRO A 1 139 ? -9.819 9.858 10.924 1.00 96.50 139 PRO A C 1
ATOM 1155 O O . PRO A 1 139 ? -10.709 9.017 10.989 1.00 96.50 139 PRO A O 1
ATOM 1158 N N . ASP A 1 140 ? -10.105 11.148 10.736 1.00 95.88 140 ASP A N 1
ATOM 1159 C CA . ASP A 1 140 ? -11.476 11.642 10.557 1.00 95.88 140 ASP A CA 1
ATOM 1160 C C . ASP A 1 140 ? -12.004 11.493 9.131 1.00 95.88 140 ASP A C 1
ATOM 1162 O O . ASP A 1 140 ? -13.216 11.572 8.893 1.00 95.88 140 ASP A O 1
ATOM 1166 N N . SER A 1 141 ? -11.117 11.285 8.161 1.00 96.69 141 SER A N 1
ATOM 1167 C CA . SER A 1 141 ? -11.492 11.320 6.756 1.00 96.69 141 SER A CA 1
ATOM 1168 C C . SER A 1 141 ? -12.130 10.011 6.297 1.00 96.69 141 SER A C 1
ATOM 1170 O O . SER A 1 141 ? -11.683 8.909 6.620 1.00 96.69 141 SER A O 1
ATOM 1172 N N . GLN A 1 142 ? -13.170 10.144 5.472 1.00 96.69 142 GLN A N 1
ATOM 1173 C CA . GLN A 1 142 ? -13.797 9.011 4.788 1.00 96.69 142 GLN A CA 1
ATOM 1174 C C . GLN A 1 142 ? -12.777 8.231 3.950 1.00 96.69 142 GLN A C 1
ATOM 1176 O O . GLN A 1 142 ? -12.779 7.003 3.943 1.00 96.69 142 GLN A O 1
ATOM 1181 N N . TYR A 1 143 ? -11.873 8.957 3.291 1.00 95.19 143 TYR A N 1
ATOM 1182 C CA . TYR A 1 143 ? -10.825 8.384 2.458 1.00 95.19 143 TYR A CA 1
ATOM 1183 C C . TYR A 1 143 ? -9.854 7.507 3.261 1.00 95.19 143 TYR A C 1
ATOM 1185 O O . TYR A 1 143 ? -9.593 6.373 2.877 1.00 95.19 143 TYR A O 1
ATOM 1193 N N . SER A 1 144 ? -9.383 7.959 4.426 1.00 96.38 144 SER A N 1
ATOM 1194 C CA . SER A 1 144 ? -8.519 7.136 5.281 1.00 96.38 144 SER A CA 1
ATOM 1195 C C . SER A 1 144 ? -9.218 5.886 5.810 1.00 96.38 144 SER A C 1
ATOM 1197 O O . SER A 1 144 ? -8.582 4.839 5.885 1.00 96.38 144 SER A O 1
ATOM 1199 N N . ARG A 1 145 ? -10.520 5.949 6.124 1.00 97.56 145 ARG A N 1
ATOM 1200 C CA . ARG A 1 145 ? -11.287 4.748 6.502 1.00 97.56 145 ARG A CA 1
ATOM 1201 C C . ARG A 1 145 ? -11.383 3.745 5.354 1.00 97.56 145 ARG A C 1
ATOM 1203 O O . ARG A 1 145 ? -11.187 2.551 5.564 1.00 97.56 145 ARG A O 1
ATOM 1210 N N . ASN A 1 146 ? -11.643 4.242 4.146 1.00 95.94 146 ASN A N 1
ATOM 1211 C CA . ASN A 1 146 ? -11.658 3.448 2.921 1.00 95.94 146 ASN A CA 1
ATOM 1212 C C . ASN A 1 146 ? -10.292 2.759 2.695 1.00 95.94 146 ASN A C 1
ATOM 1214 O O . ASN A 1 146 ? -10.247 1.543 2.512 1.00 95.94 146 ASN A O 1
ATOM 1218 N N . VAL A 1 147 ? -9.175 3.482 2.826 1.00 96.38 147 VAL A N 1
ATOM 1219 C CA . VAL A 1 147 ? -7.820 2.904 2.738 1.00 96.38 147 VAL A CA 1
ATOM 1220 C C . VAL A 1 147 ? -7.562 1.873 3.848 1.00 96.38 147 VAL A C 1
ATOM 1222 O O . VAL A 1 147 ? -7.051 0.794 3.570 1.00 96.38 147 VAL A O 1
ATOM 1225 N N . LEU A 1 148 ? -7.955 2.135 5.101 1.00 98.06 148 LEU A N 1
ATOM 1226 C CA . LEU A 1 148 ? -7.755 1.172 6.194 1.00 98.06 148 LEU A CA 1
ATOM 1227 C C . LEU A 1 148 ? -8.487 -0.152 5.968 1.00 98.06 148 LEU A C 1
ATOM 1229 O O . LEU A 1 148 ? -7.942 -1.198 6.310 1.00 98.06 148 LEU A O 1
ATOM 1233 N N . ALA A 1 149 ? -9.695 -0.130 5.400 1.00 98.19 149 ALA A N 1
ATOM 1234 C CA . ALA A 1 149 ? -10.425 -1.358 5.090 1.00 98.19 149 ALA A CA 1
ATOM 1235 C C . ALA A 1 149 ? -9.667 -2.240 4.075 1.00 98.19 149 ALA A C 1
ATOM 1237 O O . ALA A 1 149 ? -9.632 -3.463 4.229 1.00 98.19 149 ALA A O 1
ATOM 1238 N N . HIS A 1 150 ? -9.008 -1.619 3.090 1.00 97.31 150 HIS A N 1
ATOM 1239 C CA . HIS A 1 150 ? -8.124 -2.293 2.130 1.00 97.31 150 HIS A CA 1
ATOM 1240 C C . HIS A 1 150 ? -6.914 -2.913 2.837 1.00 97.31 150 HIS A C 1
ATOM 1242 O O . HIS A 1 150 ? -6.711 -4.125 2.792 1.00 97.31 150 HIS A O 1
ATOM 1248 N N . GLU A 1 151 ? -6.173 -2.112 3.605 1.00 98.19 151 GLU A N 1
ATOM 1249 C CA . GLU A 1 151 ? -4.946 -2.568 4.273 1.00 98.19 151 GLU A CA 1
ATOM 1250 C C . GLU A 1 151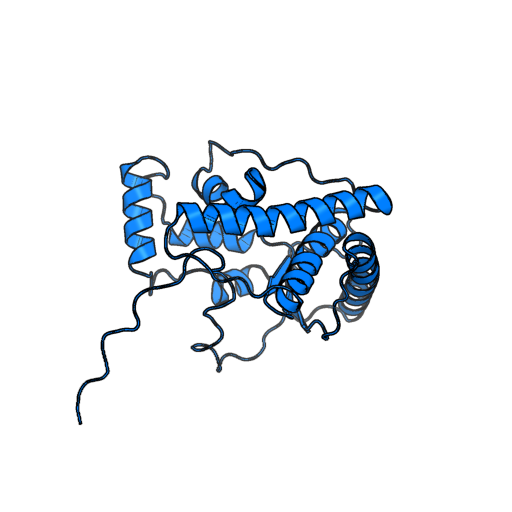 ? -5.188 -3.633 5.352 1.00 98.19 151 GLU A C 1
ATOM 1252 O O . GLU A 1 151 ? -4.399 -4.564 5.526 1.00 98.19 151 GLU A O 1
ATOM 1257 N N . LEU A 1 152 ? -6.301 -3.547 6.080 1.00 98.50 152 LEU A N 1
ATOM 1258 C CA . LEU A 1 152 ? -6.681 -4.576 7.049 1.00 98.50 152 LEU A CA 1
ATOM 1259 C C . LEU A 1 152 ? -7.041 -5.898 6.364 1.00 98.50 152 LEU A C 1
ATOM 1261 O O . LEU A 1 152 ? -6.815 -6.964 6.943 1.00 98.50 152 LEU A O 1
ATOM 1265 N N . THR A 1 153 ? -7.536 -5.848 5.126 1.00 98.31 153 THR A N 1
ATOM 1266 C CA . THR A 1 153 ? -7.774 -7.053 4.327 1.00 98.31 153 THR A CA 1
ATOM 1267 C C . THR A 1 153 ? -6.460 -7.742 3.977 1.00 98.31 153 THR A C 1
ATOM 1269 O O . THR A 1 153 ? -6.369 -8.956 4.119 1.00 98.31 153 THR A O 1
ATOM 1272 N N . HIS A 1 154 ? -5.401 -7.007 3.643 1.00 97.69 154 HIS A N 1
ATOM 1273 C CA . HIS A 1 154 ? -4.079 -7.605 3.424 1.00 97.69 154 HIS A CA 1
ATOM 1274 C C . HIS A 1 154 ? -3.488 -8.258 4.678 1.00 97.69 154 HIS A C 1
ATOM 1276 O O . HIS A 1 154 ? -2.914 -9.346 4.593 1.00 97.69 154 HIS A O 1
ATOM 1282 N N . ILE A 1 155 ? -3.670 -7.658 5.859 1.00 97.25 155 ILE A N 1
ATOM 1283 C CA . ILE A 1 155 ? -3.258 -8.279 7.132 1.00 97.25 155 ILE A CA 1
ATOM 1284 C C . ILE A 1 155 ? -4.017 -9.595 7.356 1.00 97.25 155 ILE A C 1
ATOM 1286 O O . ILE A 1 155 ? -3.421 -10.609 7.727 1.00 97.25 155 ILE A O 1
ATOM 1290 N N . MET A 1 156 ? -5.325 -9.607 7.089 1.00 97.75 156 MET A N 1
ATOM 1291 C CA . MET A 1 156 ? -6.136 -10.824 7.141 1.00 97.75 156 MET A CA 1
ATOM 1292 C C . MET A 1 156 ? -5.667 -11.867 6.123 1.00 97.75 156 MET A C 1
ATOM 1294 O O . MET A 1 156 ? -5.507 -13.037 6.470 1.00 97.75 156 MET A O 1
ATOM 1298 N N . GLN A 1 157 ? -5.416 -11.459 4.880 1.00 96.25 157 GLN A N 1
ATOM 1299 C CA . GLN A 1 157 ? -4.935 -12.350 3.831 1.00 96.25 157 GLN A CA 1
ATOM 1300 C C . GLN A 1 157 ? -3.598 -12.986 4.221 1.00 96.25 157 GLN A C 1
ATOM 1302 O O . GLN A 1 157 ? -3.426 -14.190 4.048 1.00 96.25 157 GLN A O 1
ATOM 1307 N N . TYR A 1 158 ? -2.680 -12.211 4.804 1.00 95.19 158 TYR A N 1
ATOM 1308 C CA . TYR A 1 158 ? -1.406 -12.717 5.308 1.00 95.19 158 TYR A CA 1
ATOM 1309 C C . TYR A 1 158 ? -1.574 -13.748 6.434 1.00 95.19 158 TYR A C 1
ATOM 1311 O O . TYR A 1 158 ? -0.824 -14.724 6.496 1.00 95.19 158 TYR A O 1
ATOM 1319 N N . GLU A 1 159 ? -2.545 -13.549 7.330 1.00 95.31 159 GLU A N 1
ATOM 1320 C CA . GLU A 1 159 ? -2.804 -14.476 8.436 1.00 95.31 159 GLU A CA 1
ATOM 1321 C C . GLU A 1 159 ? -3.345 -15.832 7.953 1.00 95.31 159 GLU A C 1
ATOM 1323 O O . GLU A 1 159 ? -2.935 -16.878 8.464 1.00 95.31 159 GLU A O 1
ATOM 1328 N N . HIS A 1 160 ? -4.238 -15.824 6.958 1.00 96.38 160 HIS A N 1
ATOM 1329 C CA . HIS A 1 160 ? -4.981 -17.020 6.538 1.00 96.38 160 HIS A CA 1
ATOM 1330 C C . HIS A 1 160 ? -4.419 -17.717 5.305 1.00 96.38 160 HIS A C 1
ATOM 1332 O O . HIS A 1 160 ? -4.563 -18.935 5.169 1.00 96.38 160 HIS A O 1
ATOM 1338 N N . PHE A 1 161 ? -3.770 -16.984 4.404 1.00 93.69 161 PHE A N 1
ATOM 1339 C CA . PHE A 1 161 ? -3.352 -17.515 3.114 1.00 93.69 161 PHE A CA 1
ATOM 1340 C C . PHE A 1 161 ? -1.834 -17.552 2.987 1.00 93.69 161 PHE A C 1
ATOM 1342 O O . PHE A 1 161 ? -1.126 -16.555 3.112 1.00 93.69 161 PHE A O 1
ATOM 1349 N N . ARG A 1 162 ? -1.315 -18.737 2.660 1.00 88.50 162 ARG A N 1
ATOM 1350 C CA . ARG A 1 162 ? 0.084 -18.910 2.262 1.00 88.50 162 ARG A CA 1
ATOM 1351 C C . ARG A 1 162 ? 0.178 -18.836 0.750 1.00 88.50 162 ARG A C 1
ATOM 1353 O O . ARG A 1 162 ? -0.095 -19.813 0.057 1.00 88.50 162 ARG A O 1
ATOM 1360 N N . VAL A 1 163 ? 0.554 -17.666 0.253 1.00 84.88 163 VAL A N 1
ATOM 1361 C CA . VAL A 1 163 ? 0.649 -17.409 -1.182 1.00 84.88 163 VAL A CA 1
ATOM 1362 C C . VAL A 1 163 ? 2.057 -17.732 -1.684 1.00 84.88 163 VAL A C 1
ATOM 1364 O O . VAL A 1 163 ? 3.040 -17.147 -1.231 1.00 84.88 163 VAL A O 1
ATOM 1367 N N . ASN A 1 164 ? 2.155 -18.657 -2.641 1.00 88.69 164 ASN A N 1
ATOM 1368 C CA . ASN A 1 164 ? 3.404 -18.962 -3.337 1.00 88.69 164 ASN A CA 1
ATOM 1369 C C . ASN A 1 164 ? 3.517 -18.088 -4.587 1.00 88.69 164 ASN A C 1
ATOM 1371 O O . ASN A 1 164 ? 2.778 -18.280 -5.551 1.00 88.69 164 ASN A O 1
ATOM 1375 N N . TRP A 1 165 ? 4.455 -17.144 -4.577 1.00 86.38 165 TRP A N 1
ATOM 1376 C CA . TRP A 1 165 ? 4.611 -16.184 -5.666 1.00 86.38 165 TRP A CA 1
ATOM 1377 C C . TRP A 1 165 ? 5.295 -16.804 -6.883 1.00 86.38 165 TRP A C 1
ATOM 1379 O O . TRP A 1 165 ? 6.425 -17.289 -6.764 1.00 86.38 165 TRP A O 1
ATOM 1389 N N . PRO A 1 166 ? 4.659 -16.774 -8.067 1.00 88.62 166 PRO A N 1
ATOM 1390 C CA . PRO A 1 166 ? 5.261 -17.313 -9.273 1.00 88.62 166 PRO A CA 1
ATOM 1391 C C . PRO A 1 166 ? 6.428 -16.437 -9.748 1.00 88.62 166 PRO A C 1
ATOM 1393 O O . PRO A 1 166 ? 6.551 -15.253 -9.411 1.00 88.62 166 PRO A O 1
ATOM 1396 N N . SER A 1 167 ? 7.319 -17.039 -10.537 1.00 84.50 167 SER A N 1
ATOM 1397 C CA . SER A 1 167 ? 8.484 -16.365 -11.119 1.00 84.50 167 SER A CA 1
ATOM 1398 C C . SER A 1 167 ? 8.156 -15.600 -12.404 1.00 84.50 167 SER A C 1
ATOM 1400 O O . SER A 1 167 ? 8.767 -14.565 -12.654 1.00 84.50 167 SER A O 1
ATOM 1402 N N . CYS A 1 168 ? 7.198 -16.094 -13.195 1.00 87.62 168 CYS A N 1
ATOM 1403 C CA . CYS A 1 168 ? 6.748 -15.479 -14.443 1.00 87.62 168 CYS A CA 1
ATOM 1404 C C . CYS A 1 168 ? 5.912 -14.219 -14.176 1.00 87.62 168 CYS A C 1
ATOM 1406 O O . CYS A 1 168 ? 5.029 -14.241 -13.318 1.00 87.62 168 CYS A O 1
ATOM 1408 N N . THR A 1 169 ? 6.171 -13.151 -14.935 1.00 84.25 169 THR A N 1
ATOM 1409 C CA . THR A 1 169 ? 5.497 -11.851 -14.807 1.00 84.25 169 THR A CA 1
ATOM 1410 C C . THR A 1 169 ? 3.978 -11.955 -14.928 1.00 84.25 169 THR A C 1
ATOM 1412 O O . THR A 1 169 ? 3.284 -11.448 -14.055 1.00 84.25 169 THR A O 1
ATOM 1415 N N . ASP A 1 170 ? 3.451 -12.665 -15.927 1.00 90.12 170 ASP A N 1
ATOM 1416 C CA . ASP A 1 170 ? 2.000 -12.733 -16.157 1.00 90.12 170 ASP A CA 1
ATOM 1417 C C . ASP A 1 170 ? 1.277 -13.474 -15.031 1.00 90.12 170 ASP A C 1
ATOM 1419 O O . ASP A 1 170 ? 0.299 -12.980 -14.476 1.00 90.12 170 ASP A O 1
ATOM 1423 N N . ALA A 1 171 ? 1.802 -14.636 -14.627 1.00 91.50 171 ALA A N 1
ATOM 1424 C CA . ALA A 1 171 ? 1.246 -15.411 -13.517 1.00 91.50 171 ALA A CA 1
ATOM 1425 C C . ALA A 1 171 ? 1.276 -14.620 -12.201 1.00 91.50 171 ALA A C 1
ATOM 1427 O O . ALA A 1 171 ? 0.386 -14.730 -11.360 1.00 91.50 171 ALA A O 1
ATOM 1428 N N . ARG A 1 172 ? 2.317 -13.811 -12.023 1.00 86.56 172 ARG A N 1
ATOM 1429 C CA . ARG A 1 172 ? 2.506 -12.960 -10.855 1.00 86.56 172 ARG A CA 1
ATOM 1430 C C . ARG A 1 172 ? 1.552 -11.776 -10.859 1.00 86.56 172 ARG A C 1
ATOM 1432 O O . ARG A 1 172 ? 0.969 -11.499 -9.819 1.00 86.56 172 ARG A O 1
ATOM 1439 N N . ASN A 1 173 ? 1.355 -11.134 -12.005 1.00 90.31 173 ASN A N 1
ATOM 1440 C CA . ASN A 1 173 ? 0.362 -10.080 -12.167 1.00 90.31 173 ASN A CA 1
ATOM 1441 C C . ASN A 1 173 ? -1.046 -10.621 -11.927 1.00 90.31 173 ASN A C 1
ATOM 1443 O O . ASN A 1 173 ? -1.799 -10.001 -11.188 1.00 90.31 173 ASN A O 1
ATOM 1447 N N . ALA A 1 174 ? -1.382 -11.800 -12.458 1.00 93.38 174 ALA A N 1
ATOM 1448 C CA . ALA A 1 174 ? -2.671 -12.442 -12.208 1.00 93.38 174 ALA A CA 1
ATOM 1449 C C . ALA A 1 174 ? -2.908 -12.702 -10.710 1.00 93.38 174 ALA A C 1
ATOM 1451 O O . ALA A 1 174 ? -3.984 -12.421 -10.187 1.00 93.38 174 ALA A O 1
ATOM 1452 N N . LEU A 1 175 ? -1.889 -13.188 -9.995 1.00 93.38 175 LEU A N 1
ATOM 1453 C CA . LEU A 1 175 ? -1.983 -13.420 -8.556 1.00 93.38 175 LEU A CA 1
ATOM 1454 C C . LEU A 1 175 ? -2.060 -12.119 -7.745 1.00 93.38 175 LEU A C 1
ATOM 1456 O O . LEU A 1 175 ? -2.865 -12.035 -6.825 1.00 93.38 175 LEU A O 1
ATOM 1460 N N . ALA A 1 176 ? -1.264 -11.104 -8.089 1.00 91.81 176 ALA A N 1
ATOM 1461 C CA . ALA A 1 176 ? -1.332 -9.788 -7.453 1.00 91.81 176 ALA A CA 1
ATOM 1462 C C . ALA A 1 176 ? -2.709 -9.145 -7.646 1.00 91.81 176 ALA A C 1
ATOM 1464 O O . ALA A 1 176 ? -3.283 -8.630 -6.697 1.00 91.81 176 ALA A O 1
ATOM 1465 N N . THR A 1 177 ? -3.264 -9.262 -8.850 1.00 95.19 177 THR A N 1
ATOM 1466 C CA . THR A 1 177 ? -4.603 -8.780 -9.202 1.00 95.19 177 THR A CA 1
ATOM 1467 C C . THR A 1 177 ? -5.682 -9.437 -8.342 1.00 95.19 177 THR A C 1
ATOM 1469 O O . THR A 1 177 ? -6.557 -8.755 -7.831 1.00 95.19 177 THR A O 1
ATOM 1472 N N . LEU A 1 178 ? -5.592 -10.748 -8.094 1.00 95.69 178 LEU A N 1
ATOM 1473 C CA . LEU A 1 178 ? -6.514 -11.431 -7.182 1.00 95.69 178 LEU A CA 1
ATOM 1474 C C . LEU A 1 178 ? -6.410 -10.907 -5.738 1.00 95.69 178 LEU A C 1
ATOM 1476 O O . LEU A 1 178 ? -7.424 -10.758 -5.062 1.00 95.69 178 LEU A O 1
ATOM 1480 N N . VAL A 1 179 ? -5.188 -10.659 -5.257 1.00 95.81 179 VAL A N 1
ATOM 1481 C CA . VAL A 1 179 ? -4.926 -10.188 -3.886 1.00 95.81 179 VAL A CA 1
ATOM 1482 C C . VAL A 1 179 ? -5.440 -8.761 -3.682 1.00 95.81 179 VAL A C 1
ATOM 1484 O O . VAL A 1 179 ? -6.167 -8.509 -2.719 1.00 95.81 179 VAL A O 1
ATOM 1487 N N . GLU A 1 180 ? -5.095 -7.849 -4.591 1.00 95.31 180 GLU A N 1
ATOM 1488 C CA . GLU A 1 180 ? -5.518 -6.444 -4.550 1.00 95.31 180 GLU A CA 1
ATOM 1489 C C . GLU A 1 180 ? -7.008 -6.286 -4.867 1.00 95.31 180 GLU A C 1
ATOM 1491 O O . GLU A 1 180 ? -7.685 -5.501 -4.211 1.00 95.31 180 GLU A O 1
ATOM 1496 N N . GLY A 1 181 ? -7.551 -7.088 -5.788 1.00 95.06 181 GLY A N 1
ATOM 1497 C CA . GLY A 1 181 ? -8.980 -7.116 -6.104 1.00 95.06 181 GLY A CA 1
ATOM 1498 C C . GLY A 1 181 ? -9.847 -7.590 -4.935 1.00 95.06 181 GLY A C 1
ATOM 1499 O O . GLY A 1 181 ? -10.880 -6.988 -4.647 1.00 95.06 181 GLY A O 1
ATOM 1500 N N . ASP A 1 182 ? -9.420 -8.614 -4.182 1.00 96.56 182 ASP A N 1
ATOM 1501 C CA . ASP A 1 182 ? -10.115 -9.029 -2.949 1.00 96.56 182 ASP A CA 1
ATOM 1502 C C . ASP A 1 182 ? -10.086 -7.914 -1.888 1.00 96.56 182 ASP A C 1
ATOM 1504 O O . ASP A 1 182 ? -11.113 -7.632 -1.269 1.00 96.56 182 ASP A O 1
ATOM 1508 N N . ALA A 1 183 ? -8.955 -7.220 -1.721 1.00 96.31 183 ALA A N 1
ATOM 1509 C CA . ALA A 1 183 ? -8.858 -6.074 -0.815 1.00 96.31 183 ALA A CA 1
ATOM 1510 C C . ALA A 1 183 ? -9.744 -4.893 -1.262 1.00 96.31 183 ALA A C 1
ATOM 1512 O O . ALA A 1 183 ? -10.495 -4.347 -0.445 1.00 96.31 183 ALA A O 1
ATOM 1513 N N . GLY A 1 184 ? -9.761 -4.579 -2.561 1.00 95.25 184 GLY A N 1
ATOM 1514 C CA . GLY A 1 184 ? -10.626 -3.560 -3.157 1.00 95.25 184 GLY A CA 1
ATOM 1515 C C . GLY A 1 184 ? -12.116 -3.899 -3.036 1.00 95.25 184 GLY A C 1
ATOM 1516 O O . GLY A 1 184 ? -12.940 -3.035 -2.718 1.00 95.25 184 GLY A O 1
ATOM 1517 N N . LEU A 1 185 ? -12.484 -5.175 -3.191 1.00 96.12 185 LEU A N 1
ATOM 1518 C CA . LEU A 1 185 ? -13.851 -5.648 -2.976 1.00 96.12 185 LEU A CA 1
ATOM 1519 C C . LEU A 1 185 ? -14.281 -5.455 -1.518 1.00 96.12 185 LEU A C 1
ATOM 1521 O O . LEU A 1 185 ? -15.374 -4.943 -1.266 1.00 96.12 185 LEU A O 1
ATOM 1525 N N . VAL A 1 186 ? -13.441 -5.830 -0.551 1.00 97.12 186 VAL A N 1
ATOM 1526 C CA . VAL A 1 186 ? -13.753 -5.648 0.876 1.00 97.12 186 VAL A CA 1
ATOM 1527 C C . VAL A 1 186 ? -13.864 -4.179 1.241 1.00 97.12 186 VAL A C 1
ATOM 1529 O O . VAL A 1 186 ? -14.821 -3.799 1.913 1.00 97.12 186 VAL A O 1
ATOM 1532 N N . GLN A 1 187 ? -12.946 -3.346 0.756 1.00 95.56 187 GLN A N 1
ATOM 1533 C CA . GLN A 1 187 ? -13.014 -1.894 0.893 1.00 95.56 187 GLN A CA 1
ATOM 1534 C C . GLN A 1 187 ? -14.357 -1.345 0.381 1.00 95.56 187 GLN A C 1
ATOM 1536 O O . GLN A 1 187 ? -15.036 -0.586 1.080 1.00 95.56 187 GLN A O 1
ATOM 1541 N N . ARG A 1 188 ? -14.789 -1.765 -0.814 1.00 95.81 188 ARG A N 1
ATOM 1542 C CA . ARG A 1 188 ? -16.066 -1.349 -1.409 1.00 95.81 188 ARG A CA 1
ATOM 1543 C C . ARG A 1 188 ? -17.273 -1.817 -0.597 1.00 95.81 188 ARG A C 1
ATOM 1545 O O . ARG A 1 188 ? -18.211 -1.038 -0.393 1.00 95.81 188 ARG A O 1
ATOM 1552 N N . LEU A 1 189 ? -17.263 -3.065 -0.130 1.00 97.25 189 LEU A N 1
ATOM 1553 C CA . LEU A 1 189 ? -18.321 -3.622 0.718 1.00 97.25 189 LEU A CA 1
ATOM 1554 C C . LEU A 1 189 ? -18.386 -2.910 2.070 1.00 97.25 189 LEU A C 1
ATOM 1556 O O . LEU A 1 189 ? -19.479 -2.574 2.518 1.00 97.25 189 LEU A O 1
ATOM 1560 N N . TYR A 1 190 ? -17.236 -2.604 2.674 1.00 97.81 190 TYR A N 1
ATOM 1561 C CA . TYR A 1 190 ? -17.141 -1.830 3.908 1.00 97.81 190 TYR A CA 1
ATOM 1562 C C . TYR A 1 190 ? -17.848 -0.483 3.766 1.00 97.81 190 TYR A C 1
ATOM 1564 O O . TYR A 1 190 ? -18.796 -0.221 4.505 1.00 97.81 190 TYR A O 1
ATOM 1572 N N . CYS A 1 191 ? -17.470 0.325 2.771 1.00 96.69 191 CYS A N 1
ATOM 1573 C CA . CYS A 1 191 ? -18.114 1.618 2.529 1.00 96.69 191 CYS A CA 1
ATOM 1574 C C . CYS A 1 191 ? -19.615 1.467 2.240 1.00 96.69 191 CYS A C 1
ATOM 1576 O O . CYS A 1 191 ? -20.447 2.213 2.759 1.00 96.69 191 CYS A O 1
ATOM 1578 N N . SER A 1 192 ? -19.987 0.442 1.468 1.00 95.94 192 SER A N 1
ATOM 1579 C CA . SER A 1 192 ? -21.385 0.177 1.119 1.00 95.94 192 SER A CA 1
ATOM 1580 C C . SER A 1 192 ? -22.246 -0.206 2.326 1.00 95.94 192 SER A C 1
ATOM 1582 O O . SER A 1 192 ? -23.406 0.211 2.376 1.00 95.94 192 SER A O 1
ATOM 1584 N N . HIS A 1 193 ? -21.709 -0.978 3.274 1.00 95.12 193 HIS A N 1
ATOM 1585 C CA . HIS A 1 193 ? -22.422 -1.458 4.460 1.00 95.12 193 HIS A CA 1
ATOM 1586 C C . HIS A 1 193 ? -22.478 -0.415 5.578 1.00 95.12 193 HIS A C 1
ATOM 1588 O O . HIS A 1 193 ? -23.531 -0.244 6.188 1.00 95.12 193 HIS A O 1
ATOM 1594 N N . THR A 1 194 ? -21.373 0.285 5.844 1.00 96.12 194 THR A N 1
ATOM 1595 C CA . THR A 1 194 ? -21.282 1.221 6.977 1.00 96.12 194 THR A CA 1
ATOM 1596 C C . THR A 1 194 ? -21.776 2.622 6.637 1.00 96.12 194 THR A C 1
ATOM 1598 O O . THR A 1 194 ? -22.205 3.342 7.533 1.00 96.12 194 THR A O 1
ATOM 1601 N N . LYS A 1 195 ? -21.744 3.014 5.352 1.00 95.62 195 LYS A N 1
ATOM 1602 C CA . LYS A 1 195 ? -22.031 4.385 4.880 1.00 95.62 195 LYS A CA 1
ATOM 1603 C C . LYS A 1 195 ? -21.095 5.452 5.458 1.00 95.62 195 LYS A C 1
ATOM 1605 O O . LYS A 1 195 ? -21.419 6.634 5.463 1.00 95.62 195 LYS A O 1
ATOM 1610 N N . GLU A 1 196 ? -19.923 5.048 5.936 1.00 92.56 196 GLU A N 1
ATOM 1611 C CA . GLU A 1 196 ? -18.939 5.957 6.538 1.00 92.56 196 GLU A CA 1
ATOM 1612 C C . GLU A 1 196 ? -17.870 6.454 5.561 1.00 92.56 196 GLU A C 1
ATOM 1614 O O . GLU A 1 196 ? -17.001 7.254 5.932 1.00 92.56 196 GLU A O 1
ATOM 1619 N N .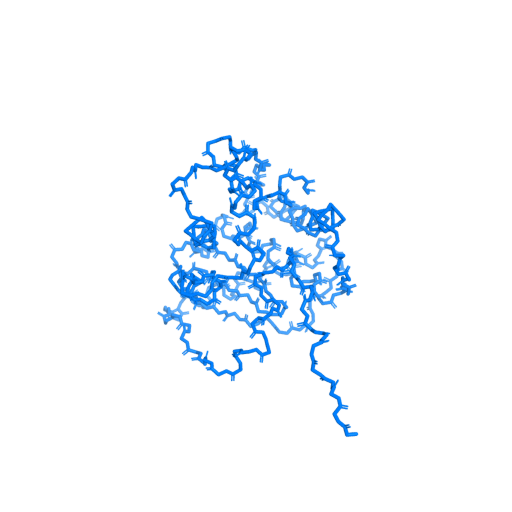 CYS A 1 197 ? -17.912 5.933 4.340 1.00 94.06 197 CYS A N 1
ATOM 1620 C CA . CYS A 1 197 ? -17.129 6.345 3.195 1.00 94.06 197 CYS A CA 1
ATOM 1621 C C . CYS A 1 197 ? -17.913 6.071 1.918 1.00 94.06 197 CYS A C 1
ATOM 1623 O O . CYS A 1 197 ? -18.798 5.214 1.893 1.00 94.06 197 CYS A O 1
ATOM 1625 N N . GLU A 1 198 ? -17.543 6.770 0.855 1.00 91.38 198 GLU A N 1
ATOM 1626 C CA . GLU A 1 198 ? -17.968 6.415 -0.490 1.00 91.38 198 GLU A CA 1
ATOM 1627 C C . GLU A 1 198 ? -17.077 5.289 -1.040 1.00 91.38 198 GLU A C 1
ATOM 1629 O O . GLU A 1 198 ? -15.862 5.284 -0.796 1.00 91.38 198 GLU A O 1
ATOM 1634 N N . PRO A 1 199 ? -17.649 4.311 -1.764 1.00 88.94 199 PRO A N 1
ATOM 1635 C CA . PRO A 1 199 ? -16.873 3.384 -2.572 1.00 88.94 199 PRO A CA 1
ATOM 1636 C C . PRO A 1 199 ? -15.900 4.123 -3.493 1.00 88.94 199 PRO A C 1
ATOM 1638 O O . PRO A 1 199 ? -16.278 5.083 -4.159 1.00 88.94 199 PRO A O 1
ATOM 1641 N N . SER A 1 200 ? -14.658 3.651 -3.551 1.00 81.88 200 SER A N 1
ATOM 1642 C CA . SER A 1 200 ? -13.661 4.141 -4.498 1.00 81.88 200 SER A CA 1
ATOM 1643 C C . SER A 1 200 ? -14.138 3.903 -5.934 1.00 81.88 200 SER A C 1
ATOM 1645 O O . SER A 1 200 ? -14.704 2.851 -6.261 1.00 81.88 200 SER A O 1
ATOM 1647 N N . GLU A 1 201 ? -13.909 4.897 -6.792 1.00 84.75 201 GLU A N 1
ATOM 1648 C CA . GLU A 1 201 ? -14.034 4.708 -8.234 1.00 84.75 201 GLU A CA 1
ATOM 1649 C C . GLU A 1 201 ? -12.980 3.694 -8.705 1.00 84.75 201 GLU A C 1
ATOM 1651 O O . GLU A 1 201 ? -11.875 3.662 -8.149 1.00 84.75 201 GLU A O 1
ATOM 1656 N N . PRO A 1 202 ? -13.292 2.864 -9.714 1.00 82.44 202 PRO A N 1
ATOM 1657 C CA . PRO A 1 202 ? -12.307 1.970 -10.302 1.00 82.44 202 PRO A CA 1
ATOM 1658 C C . PRO A 1 202 ? -11.092 2.749 -10.803 1.00 82.44 202 PRO A C 1
ATOM 1660 O O . PRO A 1 202 ? -11.224 3.820 -11.405 1.00 82.44 202 PRO A O 1
ATOM 1663 N N . TRP A 1 203 ? -9.903 2.189 -10.593 1.00 83.25 203 TRP A N 1
ATOM 1664 C CA . TRP A 1 203 ? -8.688 2.755 -11.160 1.00 83.25 203 TRP A CA 1
ATOM 1665 C C . TRP A 1 203 ? -8.746 2.676 -12.685 1.00 83.25 203 TRP A C 1
ATOM 1667 O O . TRP A 1 203 ? -9.189 1.682 -13.262 1.00 83.25 203 TRP A O 1
ATOM 1677 N N . SER A 1 204 ? -8.283 3.732 -13.346 1.00 88.56 204 SER A N 1
ATOM 1678 C CA . SER A 1 204 ? -8.173 3.789 -14.799 1.00 88.56 204 SER A CA 1
ATOM 1679 C C . SER A 1 204 ? -6.715 3.934 -15.217 1.00 88.56 204 SER A C 1
ATOM 1681 O O . SER A 1 204 ? -5.850 4.321 -14.430 1.00 88.56 204 SER A O 1
ATOM 1683 N N . ILE A 1 205 ? -6.434 3.580 -16.469 1.00 90.88 205 ILE A N 1
ATOM 1684 C CA . ILE A 1 205 ? -5.104 3.758 -17.046 1.00 90.88 205 ILE A CA 1
ATOM 1685 C C . ILE A 1 205 ? -4.865 5.257 -17.238 1.00 90.88 205 ILE A C 1
ATOM 1687 O O . ILE A 1 205 ? -5.571 5.910 -18.008 1.00 90.88 205 ILE A O 1
ATOM 1691 N N . ASP A 1 206 ? -3.833 5.782 -16.584 1.00 89.44 206 ASP A N 1
ATOM 1692 C CA . ASP A 1 206 ? -3.288 7.100 -16.880 1.00 89.44 206 ASP A CA 1
ATOM 1693 C C . ASP A 1 206 ? -2.274 6.987 -18.023 1.00 89.44 206 ASP A C 1
ATOM 1695 O O . ASP A 1 206 ? -1.125 6.574 -17.841 1.00 89.44 206 ASP A O 1
ATOM 1699 N N . TYR A 1 207 ? -2.710 7.371 -19.223 1.00 88.38 207 TYR A N 1
ATOM 1700 C CA . TYR A 1 207 ? -1.870 7.376 -20.420 1.00 88.38 207 TYR A CA 1
ATOM 1701 C C . TYR A 1 207 ? -0.737 8.410 -20.373 1.00 88.38 207 TYR A C 1
ATOM 1703 O O . TYR A 1 207 ? 0.213 8.282 -21.142 1.00 88.38 207 TYR A O 1
ATOM 1711 N N . ASN A 1 208 ? -0.803 9.403 -19.480 1.00 87.06 208 ASN A N 1
ATOM 1712 C CA . ASN A 1 208 ? 0.276 10.374 -19.287 1.00 87.06 208 ASN A CA 1
ATOM 1713 C C . ASN A 1 208 ? 1.334 9.872 -18.294 1.00 87.06 208 ASN A C 1
ATOM 1715 O O . ASN A 1 208 ? 2.455 10.377 -18.288 1.00 87.06 208 ASN A O 1
ATOM 1719 N N . ASN A 1 209 ? 0.999 8.871 -17.474 1.00 86.12 209 ASN A N 1
ATOM 1720 C CA . ASN A 1 209 ? 1.915 8.235 -16.535 1.00 86.12 209 ASN A CA 1
ATOM 1721 C C . ASN A 1 209 ? 1.768 6.707 -16.585 1.00 86.12 209 ASN A C 1
ATOM 1723 O O . ASN A 1 209 ? 1.269 6.047 -15.667 1.00 86.12 209 ASN A O 1
ATOM 1727 N N . LEU A 1 210 ? 2.233 6.123 -17.692 1.00 90.38 210 LEU A N 1
ATOM 1728 C CA . LEU A 1 210 ? 2.162 4.679 -17.911 1.00 90.38 210 LEU A CA 1
ATOM 1729 C C . LEU A 1 210 ? 2.945 3.893 -16.856 1.00 90.38 210 LEU A C 1
ATOM 1731 O O . LEU A 1 210 ? 2.517 2.807 -16.478 1.00 90.38 210 LEU A O 1
ATOM 1735 N N . TYR A 1 211 ? 4.050 4.434 -16.331 1.00 88.94 211 TYR A N 1
ATOM 1736 C CA . TYR A 1 211 ? 4.781 3.790 -15.238 1.00 88.94 211 TYR A CA 1
ATOM 1737 C C . TYR A 1 211 ? 3.895 3.575 -14.006 1.00 88.94 211 TYR A C 1
ATOM 1739 O O . TYR A 1 211 ? 3.879 2.478 -13.435 1.00 88.94 211 TYR A O 1
ATOM 1747 N N . LEU A 1 212 ? 3.155 4.610 -13.601 1.00 86.25 212 LEU A N 1
ATOM 1748 C CA . LEU A 1 212 ? 2.226 4.518 -12.484 1.00 86.25 212 LEU A CA 1
ATOM 1749 C C . LEU A 1 212 ? 1.092 3.545 -12.807 1.00 86.25 212 LEU A C 1
ATOM 1751 O O . LEU A 1 212 ? 0.792 2.692 -11.982 1.00 86.25 212 LEU A O 1
ATOM 1755 N N . SER A 1 213 ? 0.555 3.573 -14.029 1.00 90.06 213 SER A N 1
ATOM 1756 C CA . SER A 1 213 ? -0.462 2.609 -14.477 1.00 90.06 213 SER A CA 1
ATOM 1757 C C . SER A 1 213 ? 0.024 1.154 -14.430 1.00 90.06 213 SER A C 1
ATOM 1759 O O . SER A 1 213 ? -0.714 0.270 -14.006 1.00 90.06 213 SER A O 1
ATOM 1761 N N . PHE A 1 214 ? 1.277 0.878 -14.806 1.00 87.69 214 PHE A N 1
ATOM 1762 C CA . PHE A 1 214 ? 1.860 -0.462 -14.666 1.00 87.69 214 PHE A CA 1
ATOM 1763 C C . PHE A 1 214 ? 2.084 -0.848 -13.207 1.00 87.69 214 PHE A C 1
ATOM 1765 O O . PHE A 1 214 ? 1.897 -2.007 -12.843 1.00 87.69 214 PHE A O 1
ATOM 1772 N N . SER A 1 215 ? 2.481 0.110 -12.370 1.00 87.12 215 SER A N 1
ATOM 1773 C CA . SER A 1 215 ? 2.636 -0.113 -10.929 1.00 87.12 215 SER A CA 1
ATOM 1774 C C . SER A 1 215 ? 1.282 -0.387 -10.266 1.00 87.12 215 SER A C 1
ATOM 1776 O O . SER A 1 215 ? 1.190 -1.245 -9.392 1.00 87.12 215 SER A O 1
ATOM 1778 N N . ALA A 1 216 ? 0.229 0.271 -10.752 1.00 89.12 216 ALA A N 1
ATOM 1779 C CA . ALA A 1 216 ? -1.149 0.117 -10.318 1.00 89.12 216 ALA A CA 1
ATOM 1780 C C . ALA A 1 216 ? -1.899 -1.027 -11.030 1.00 89.12 216 ALA A C 1
ATOM 1782 O O . ALA A 1 216 ? -3.094 -1.196 -10.801 1.00 89.12 216 ALA A O 1
ATOM 1783 N N . PHE A 1 217 ? -1.231 -1.831 -11.870 1.00 90.94 217 PHE A N 1
ATOM 1784 C CA . PHE A 1 217 ? -1.873 -2.900 -12.648 1.00 90.94 217 PHE A CA 1
ATOM 1785 C C . PHE A 1 217 ? -2.784 -3.804 -11.792 1.00 90.94 217 PHE A C 1
ATOM 1787 O O . PHE A 1 217 ? -3.932 -4.006 -12.188 1.00 90.94 217 PHE A O 1
ATOM 1794 N N . PRO A 1 218 ? -2.354 -4.293 -10.610 1.00 93.00 218 PRO A N 1
ATOM 1795 C CA . PRO A 1 218 ? -3.215 -5.114 -9.759 1.00 93.00 218 PRO A CA 1
ATOM 1796 C C . PRO A 1 218 ? -4.505 -4.422 -9.291 1.00 93.00 218 PRO A C 1
ATOM 1798 O O . PRO A 1 218 ? -5.508 -5.097 -9.111 1.00 93.00 218 PRO A O 1
ATOM 1801 N N . TYR A 1 219 ? -4.486 -3.097 -9.120 1.00 89.50 219 TYR A N 1
ATOM 1802 C CA . TYR A 1 219 ? -5.641 -2.294 -8.697 1.00 89.50 219 TYR A CA 1
ATOM 1803 C C . TYR A 1 219 ? -6.590 -1.981 -9.859 1.00 89.50 219 TYR A C 1
ATOM 1805 O O . TYR A 1 219 ? -7.784 -1.801 -9.652 1.00 89.50 219 TYR A O 1
ATOM 1813 N N . ILE A 1 220 ? -6.060 -1.878 -11.082 1.00 90.88 220 ILE A N 1
ATOM 1814 C CA . ILE A 1 220 ? -6.848 -1.590 -12.291 1.00 90.88 220 ILE A CA 1
ATOM 1815 C C . ILE A 1 220 ? -7.638 -2.825 -12.736 1.00 90.88 220 ILE A C 1
ATOM 1817 O O . ILE A 1 220 ? -8.760 -2.697 -13.222 1.00 90.88 220 ILE A O 1
ATOM 1821 N N . TYR A 1 221 ? -7.045 -4.013 -12.608 1.00 91.69 221 TYR A N 1
ATOM 1822 C CA . TYR A 1 221 ? -7.615 -5.252 -13.145 1.00 91.69 221 TYR A CA 1
ATOM 1823 C C . TYR A 1 221 ? -8.179 -6.203 -12.081 1.00 91.69 221 TYR A C 1
ATOM 1825 O O . TYR A 1 221 ? -8.660 -7.278 -12.450 1.00 91.69 221 TYR A O 1
ATOM 1833 N N . GLY A 1 222 ? -8.074 -5.842 -10.798 1.00 86.25 222 GLY A N 1
ATOM 1834 C CA . GLY A 1 222 ? -8.528 -6.639 -9.652 1.00 86.25 222 GLY A CA 1
ATOM 1835 C C . GLY A 1 222 ? -9.951 -6.309 -9.265 1.00 86.25 222 GLY A C 1
ATOM 1836 O O . GLY A 1 222 ? -10.723 -7.272 -9.060 1.00 86.25 222 GLY A O 1
#

Radius of gyration: 18.52 Å; chains: 1; bounding box: 57×42×48 Å

InterPro domains:
  IPR025295 eCIS core domain [PF13699] (123-159)

pLDDT: mean 85.08, std 20.42, range [26.56, 98.5]

Sequence (222 aa):
MKDRRIQIGIILLFIFFIAISSIYNLRKESQTVNVSIEYKEKTIAEISRIRDQVVAIRGLNITKNIDVRFVDKEWAIRNWAPRSTDVPEELKLRELFYKTTFLIDWNQSIVSLSQEWVGLFVAASSGYTLYINIDYFNPDSQYSRNVLAHELTHIMQYEHFRVNWPSCTDARNALATLVEGDAGLVQRLYCSHTKECEPSEPWSIDYNNLYLSFSAFPYIYG

Secondary structure (DSSP, 8-state):
-----S-------SSTTTSSHHHH-TT---------HHHHHHHHHHHHHHHHHHHHHHT----SPPEEEEE-HHHHHHHHSPBTTB--HHHHHHHHHHHHTTSS-TT--HHHHHHHHHTT-SEEEETTEEEEETTT--TT-HHHHHHHHHHHHHHHHHHH------SSHHHHHHHHHHHHHHHHHHHHHHHHHH-SSPPPPPP---TT-HHHHHHTHHHHH-

Organism: NCBI:txid683846